Protein 3X0T (pdb70)

Nearest PDB structures (foldseek):
  3x0t-assembly2_B  TM=9.473E-01  e=1.954E-20  Vibrio parahaemolyticus M0605
  7fcn-assembly4_D  TM=9.292E-01  e=8.897E-08  Photorhabdus akhurstii
  6i56-assembly1_A  TM=6.271E-01  e=1.965E-02  Bacillus subtilis subsp. subtilis str. 168
  3j31-assembly1_P  TM=5.491E-01  e=2.957E-01  Sulfolobus turreted icosahedral virus 1
  4ind-assembly1_A  TM=4.680E-01  e=1.425E-01  Sulfolobus turreted icosahedral virus 1

Sequence (220 aa):
NIKHETDYSHDWTVEEPNGGVTEEVDSKHTPIIPEVVGRSVDIENTGRGELTIQYQWGAPFMAGGWKVAKSHVVQRDETYHLQRRPDDNNAFYHQRIVVINNGASRGFCTIYYHLEHHNIKHETDYSHDWTTVEEPNGGVTEEVDSKHTPIIPEEVVGRSVDIENTGRGELTIQYQWGAPFMAGGWKVAKKSHVVQRDETYHLQRPDDNNAFYHQRIVVINNGASRGFCTIYYH

Foldseek 3Di:
DDDDDDWDKDKDKAAAQKGKAWDWKDAAQPDWAFDWKKKKFWAWQAKKKKFKWAAARVSVPHIDTPDIDIGGHRDMGIGDTDPDTGRIITMMIIHNHDTITMIMMIIDDDDD/DPPDDDDQKDKDKAAEQKGKDWDWKDAAQPDWAFDWKKKKFWAWQAKKKKFKWAAAHVSVVHIDTPDMDIDGHRDMDIGDTDPDTGRIITMMIIHNHDTITMMMMGTD

Structure (mmCIF, N/CA/C/O backbone):
data_3X0T
#
_entry.id   3X0T
#
_cell.length_a   78.397
_cell.length_b   67.338
_cell.length_c   53.669
_cell.angle_alpha   90.00
_cell.angle_beta   122.80
_cell.angle_gamma   90.00
#
_symmetry.space_group_name_H-M   'C 1 2 1'
#
loop_
_entity.id
_entity.type
_entity.pdbx_description
1 polymer 'Uncharacterized protein'
2 non-polymer 'NITRATE ION'
3 water water
#
loop_
_atom_site.group_PDB
_atom_site.id
_atom_site.type_symbol
_atom_site.label_atom_id
_atom_site.label_alt_id
_atom_site.label_comp_id
_atom_site.label_asym_id
_atom_site.label_entity_id
_atom_site.label_seq_id
_atom_site.pdbx_PDB_ins_code
_atom_site.Cartn_x
_atom_site.Cartn_y
_atom_site.Cartn_z
_atom_site.occupancy
_atom_site.B_iso_or_equiv
_atom_site.auth_seq_id
_atom_site.auth_comp_id
_atom_site.auth_asym_id
_atom_site.auth_atom_id
_atom_site.pdbx_PDB_model_num
ATOM 1 N N . ASN A 1 4 ? 48.280 67.977 -13.876 1.00 37.11 4 ASN A N 1
ATOM 2 C CA . ASN A 1 4 ? 46.931 68.578 -13.766 1.00 29.69 4 ASN A CA 1
ATOM 3 C C . ASN A 1 4 ? 46.307 67.940 -12.544 1.00 24.54 4 ASN A C 1
ATOM 4 O O . ASN A 1 4 ? 45.222 67.372 -12.690 1.00 24.22 4 ASN A O 1
ATOM 9 N N . ILE A 1 5 ? 46.932 67.991 -11.368 1.00 22.16 5 ILE A N 1
ATOM 10 C CA . ILE A 1 5 ? 46.331 67.396 -10.188 1.00 21.83 5 ILE A CA 1
ATOM 11 C C . ILE A 1 5 ? 45.210 68.385 -9.738 1.00 22.54 5 ILE A C 1
ATOM 12 O O . ILE A 1 5 ? 45.403 69.614 -9.720 1.00 27.18 5 ILE A O 1
ATOM 17 N N . LYS A 1 6 ? 44.047 67.812 -9.434 1.00 21.10 6 LYS A N 1
ATOM 18 C CA . LYS A 1 6 ? 42.859 68.494 -8.894 1.00 22.09 6 LYS A CA 1
ATOM 19 C C . LYS A 1 6 ? 42.654 68.239 -7.390 1.00 20.99 6 LYS A C 1
ATOM 20 O O . LYS A 1 6 ? 42.922 67.136 -6.911 1.00 21.29 6 LYS A O 1
ATOM 26 N N . HIS A 1 7 ? 42.190 69.222 -6.635 1.00 23.62 7 HIS A N 1
ATOM 27 C CA . HIS A 1 7 ? 41.880 68.916 -5.239 1.00 25.76 7 HIS A CA 1
ATOM 28 C C . HIS A 1 7 ? 40.419 68.487 -5.192 1.00 24.52 7 HIS A C 1
ATOM 29 O O . HIS A 1 7 ? 39.596 69.065 -5.905 1.00 27.13 7 HIS A O 1
ATOM 36 N N . GLU A 1 8 ? 40.146 67.479 -4.364 1.00 22.73 8 GLU A N 1
ATOM 37 C CA . GLU A 1 8 ? 38.809 66.981 -4.107 1.00 22.39 8 GLU A CA 1
ATOM 38 C C . GLU A 1 8 ? 38.539 67.102 -2.625 1.00 25.14 8 GLU A C 1
ATOM 39 O O . GLU A 1 8 ? 39.497 67.088 -1.835 1.00 25.82 8 GLU A O 1
ATOM 45 N N . THR A 1 9 ? 37.266 67.264 -2.279 1.00 23.94 9 THR A N 1
ATOM 46 C CA . THR A 1 9 ? 36.920 67.345 -0.849 1.00 24.44 9 THR A CA 1
ATOM 47 C C . THR A 1 9 ? 36.179 66.091 -0.383 1.00 23.84 9 THR A C 1
ATOM 48 O O . THR A 1 9 ? 35.173 65.658 -1.008 1.00 27.35 9 THR A O 1
ATOM 52 N N . ASP A 1 10 ? 36.648 65.527 0.742 1.00 20.98 10 ASP A N 1
ATOM 53 C CA . ASP A 1 10 ? 35.962 64.443 1.465 1.00 17.46 10 ASP A CA 1
ATOM 54 C C . ASP A 1 10 ? 35.670 65.014 2.851 1.00 18.39 10 ASP A C 1
ATOM 55 O O . ASP A 1 10 ? 35.899 66.206 3.145 1.00 20.88 10 ASP A O 1
ATOM 60 N N . TYR A 1 11 ? 35.000 64.213 3.683 1.00 14.89 11 TYR A N 1
ATOM 61 C CA . TYR A 1 11 ? 34.683 64.615 5.044 1.00 14.54 11 TYR A CA 1
ATOM 62 C C . TYR A 1 11 ? 35.411 63.741 6.063 1.00 12.53 11 TYR A C 1
ATOM 63 O O . TYR A 1 11 ? 35.742 62.596 5.801 1.00 14.16 11 TYR A O 1
ATOM 72 N N . SER A 1 12 ? 35.578 64.303 7.231 1.00 13.85 12 SER A N 1
ATOM 73 C CA . SER A 1 12 ? 35.935 63.524 8.401 1.00 12.57 12 SER A CA 1
ATOM 74 C C . SER A 1 12 ? 35.156 63.959 9.597 1.00 12.06 12 SER A C 1
ATOM 75 O O . SER A 1 12 ? 34.550 65.013 9.649 1.00 14.49 12 SER A O 1
ATOM 78 N N . HIS A 1 13 ? 35.195 63.080 10.651 1.00 11.76 13 HIS A N 1
ATOM 79 C CA . HIS A 1 13 ? 34.513 63.418 11.915 1.00 11.41 13 HIS A CA 1
ATOM 80 C C . HIS A 1 13 ? 35.180 62.608 13.019 1.00 12.65 13 HIS A C 1
ATOM 81 O O . HIS A 1 13 ? 35.523 61.447 12.864 1.00 11.23 13 HIS A O 1
ATOM 88 N N . ASP A 1 14 ? 35.375 63.268 14.166 1.00 11.49 14 ASP A N 1
ATOM 89 C CA . ASP A 1 14 ? 35.942 62.588 15.364 1.00 12.00 14 ASP A CA 1
ATOM 90 C C . ASP A 1 14 ? 34.818 62.014 16.201 1.00 11.27 14 ASP A C 1
ATOM 91 O O . ASP A 1 14 ? 33.705 62.579 16.224 1.00 13.96 14 ASP A O 1
ATOM 96 N N . TRP A 1 15 ? 35.047 60.904 16.859 1.00 10.12 15 TRP A N 1
ATOM 97 C CA . TRP A 1 15 ? 34.039 60.189 17.650 1.00 9.35 15 TRP A CA 1
ATOM 98 C C . TRP A 1 15 ? 34.643 59.630 18.903 1.00 11.03 15 TRP A C 1
ATOM 99 O O . TRP A 1 15 ? 35.851 59.327 18.990 1.00 10.74 15 TRP A O 1
ATOM 110 N N . THR A 1 16 ? 33.777 59.481 19.896 1.00 9.95 16 THR A N 1
ATOM 111 C CA . THR A 1 16 ? 34.115 58.766 21.142 1.00 10.49 16 THR A CA 1
ATOM 112 C C . THR A 1 16 ? 33.267 57.527 21.209 1.00 9.86 16 THR A C 1
ATOM 113 O O . THR A 1 16 ? 32.152 57.466 20.664 1.00 10.71 16 THR A O 1
ATOM 117 N N . VAL A 1 17 ? 33.832 56.502 21.861 1.00 9.79 17 VAL A N 1
ATOM 118 C CA . VAL A 1 17 ? 33.122 55.196 21.983 1.00 10.43 17 VAL A CA 1
ATOM 119 C C . VAL A 1 17 ? 33.256 54.719 23.416 1.00 10.10 17 VAL A C 1
ATOM 120 O O . VAL A 1 17 ? 34.370 54.465 23.889 1.00 10.76 17 VAL A O 1
ATOM 124 N N . GLU A 1 18 ? 32.128 54.602 24.120 1.00 11.31 18 GLU A N 1
ATOM 125 C CA A GLU A 1 18 ? 32.235 54.262 25.548 0.50 12.83 18 GLU A CA 1
ATOM 126 C CA B GLU A 1 18 ? 32.122 54.189 25.541 0.50 12.68 18 GLU A CA 1
ATOM 127 C C . GLU A 1 18 ? 32.766 52.842 25.749 1.00 12.29 18 GLU A C 1
ATOM 128 O O . GLU A 1 18 ? 32.554 51.900 24.957 1.00 12.60 18 GLU A O 1
ATOM 139 N N . PRO A 1 19 ? 33.524 52.640 26.851 1.00 13.98 19 PRO A N 1
ATOM 140 C CA . PRO A 1 19 ? 34.160 51.346 27.090 1.00 14.16 19 PRO A CA 1
ATOM 141 C C . PRO A 1 19 ? 33.101 50.305 27.541 1.00 14.56 19 PRO A C 1
ATOM 142 O O . PRO A 1 19 ? 31.928 50.636 27.788 1.00 15.08 19 PRO A O 1
ATOM 146 N N . ASN A 1 20 ? 33.544 49.040 27.575 1.00 13.72 20 ASN A N 1
ATOM 147 C CA . ASN A 1 20 ? 32.690 47.940 28.129 1.00 14.78 20 ASN A CA 1
ATOM 148 C C . ASN A 1 20 ? 31.419 47.794 27.334 1.00 14.96 20 ASN A C 1
ATOM 149 O O . ASN A 1 20 ? 30.357 47.495 27.883 1.00 16.45 20 ASN A O 1
ATOM 154 N N . GLY A 1 21 ? 31.505 47.942 26.004 1.00 12.53 21 GLY A N 1
ATOM 155 C CA . GLY A 1 21 ? 30.440 47.572 25.079 1.00 13.76 21 GLY A CA 1
ATOM 156 C C . GLY A 1 21 ? 29.804 48.775 24.456 1.00 12.60 21 GLY A C 1
ATOM 157 O O . GLY A 1 21 ? 28.729 48.582 23.840 1.00 13.47 21 GLY A O 1
ATOM 158 N N . GLY A 1 22 ? 30.385 49.986 24.508 1.00 12.20 22 GLY A N 1
ATOM 159 C CA . GLY A 1 22 ? 29.747 51.092 23.814 1.00 11.97 22 GLY A CA 1
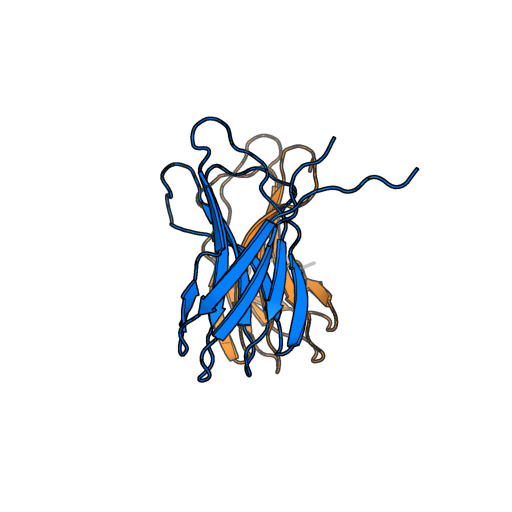ATOM 160 C C . GLY A 1 22 ? 29.704 50.874 22.303 1.00 10.15 22 GLY A C 1
ATOM 161 O O . GLY A 1 22 ? 30.595 50.236 21.713 1.00 11.07 22 GLY A O 1
ATOM 162 N N . VAL A 1 23 ? 28.654 51.453 21.721 1.00 10.83 23 VAL A N 1
ATOM 163 C CA . VAL A 1 23 ? 28.464 51.403 20.269 1.00 10.81 23 VAL A CA 1
ATOM 164 C C . VAL A 1 23 ? 28.239 52.812 19.801 1.00 10.69 23 VAL A C 1
ATOM 165 O O . VAL A 1 23 ? 27.347 53.495 20.333 1.00 13.85 23 VAL A O 1
ATOM 169 N N . THR A 1 24 ? 28.986 53.305 18.859 1.00 8.64 24 THR A N 1
ATOM 170 C CA . THR A 1 24 ? 28.796 54.630 18.314 1.00 9.01 24 THR A CA 1
ATOM 171 C C . THR A 1 24 ? 28.512 54.487 16.819 1.00 8.07 24 THR A C 1
ATOM 172 O O . THR A 1 24 ? 29.275 53.884 16.089 1.00 8.24 24 THR A O 1
ATOM 176 N N . GLU A 1 25 ? 27.385 55.071 16.376 1.00 8.38 25 GLU A N 1
ATOM 177 C CA A GLU A 1 25 ? 27.033 55.121 14.937 0.70 7.92 25 GLU A CA 1
ATOM 178 C CA B GLU A 1 25 ? 27.069 55.038 14.968 0.30 7.85 25 GLU A CA 1
ATOM 179 C C . GLU A 1 25 ? 27.806 56.205 14.266 1.00 7.63 25 GLU A C 1
ATOM 180 O O . GLU A 1 25 ? 27.709 57.373 14.655 1.00 10.56 25 GLU A O 1
ATOM 191 N N . VAL A 1 26 ? 28.594 55.879 13.245 1.00 7.61 26 VAL A N 1
ATOM 192 C CA . VAL A 1 26 ? 29.425 56.880 12.568 1.00 8.77 26 VAL A CA 1
ATOM 193 C C . VAL A 1 26 ? 28.970 57.187 11.150 1.00 8.00 26 VAL A C 1
ATOM 194 O O . VAL A 1 26 ? 29.400 58.154 10.563 1.00 8.79 26 VAL A O 1
ATOM 198 N N . ASP A 1 27 ? 28.052 56.357 10.586 1.00 7.61 27 ASP A N 1
ATOM 199 C CA . ASP A 1 27 ? 27.430 56.676 9.332 1.00 8.09 27 ASP A CA 1
ATOM 200 C 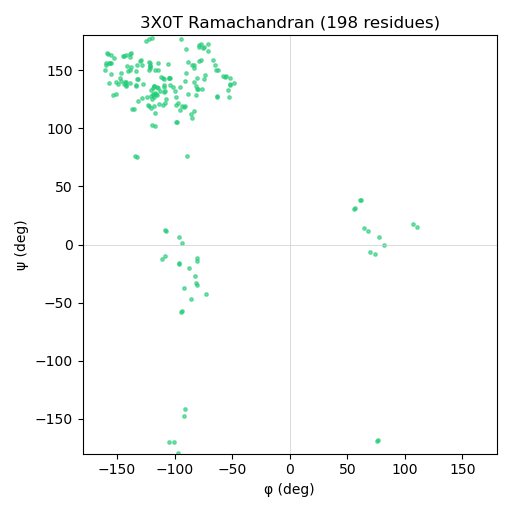C . ASP A 1 27 ? 26.117 55.919 9.299 1.00 7.12 27 ASP A C 1
ATOM 201 O O . ASP A 1 27 ? 26.012 54.868 9.961 1.00 7.77 27 ASP A O 1
ATOM 206 N N . SER A 1 28 ? 25.150 56.387 8.515 1.00 8.02 28 SER A N 1
ATOM 207 C CA . SER A 1 28 ? 23.891 55.713 8.366 1.00 9.30 28 SER A CA 1
ATOM 208 C C . SER A 1 28 ? 23.181 56.150 7.131 1.00 8.47 28 SER A C 1
ATOM 209 O O . SER A 1 28 ? 23.326 57.316 6.711 1.00 9.93 28 SER A O 1
ATOM 212 N N . LYS A 1 29 ? 22.396 55.278 6.561 1.00 7.76 29 LYS A N 1
ATOM 213 C CA . LYS A 1 29 ? 21.655 55.586 5.374 1.00 7.53 29 LYS A CA 1
ATOM 214 C C . LYS A 1 29 ? 20.390 54.791 5.318 1.00 7.27 29 LYS A C 1
ATOM 215 O O . LYS A 1 29 ? 20.445 53.512 5.410 1.00 8.10 29 LYS A O 1
ATOM 221 N N . HIS A 1 30 ? 19.259 55.457 5.093 1.00 7.49 30 HIS A N 1
ATOM 222 C CA . HIS A 1 30 ? 17.974 54.798 4.989 1.00 7.86 30 HIS A CA 1
ATOM 223 C C . HIS A 1 30 ? 17.382 55.159 3.665 1.00 6.83 30 HIS A C 1
ATOM 224 O O . HIS A 1 30 ? 17.187 56.352 3.367 1.00 7.92 30 HIS A O 1
ATOM 231 N N . THR A 1 31 ? 17.137 54.149 2.854 1.00 7.24 31 THR A N 1
ATOM 232 C CA . THR A 1 31 ? 16.613 54.296 1.477 1.00 7.58 31 THR A CA 1
ATOM 233 C C . THR A 1 31 ? 15.499 53.252 1.350 1.00 7.95 31 THR A C 1
ATOM 234 O O . THR A 1 31 ? 15.697 52.178 0.764 1.00 7.94 31 THR A O 1
ATOM 238 N N . PRO A 1 32 ? 14.325 53.531 1.940 1.00 7.92 32 PRO A N 1
ATOM 239 C CA . PRO A 1 32 ? 13.336 52.481 2.138 1.00 10.11 32 PRO A CA 1
ATOM 240 C C . PRO A 1 32 ? 12.516 52.177 0.882 1.00 8.87 32 PRO A C 1
ATOM 241 O O . PRO A 1 32 ? 11.824 51.158 0.850 1.00 10.68 32 PRO A O 1
ATOM 245 N N . ILE A 1 33 ? 12.614 53.022 -0.155 1.00 8.88 33 ILE A N 1
ATOM 246 C CA . ILE A 1 33 ? 11.821 52.789 -1.382 1.00 9.84 33 ILE A CA 1
ATOM 247 C C . ILE A 1 33 ? 12.651 52.034 -2.352 1.00 9.90 33 ILE A C 1
ATOM 248 O O . ILE A 1 33 ? 12.270 50.923 -2.755 1.00 11.70 33 ILE A O 1
ATOM 253 N N . ILE A 1 34 ? 13.793 52.561 -2.737 1.00 10.15 34 ILE A N 1
ATOM 254 C CA . ILE A 1 34 ? 14.709 51.958 -3.664 1.00 11.11 34 ILE A CA 1
ATOM 255 C C . ILE A 1 34 ? 16.035 51.810 -2.959 1.00 9.98 34 ILE A C 1
ATOM 256 O O . ILE A 1 34 ? 16.644 52.787 -2.517 1.00 11.41 34 ILE A O 1
ATOM 261 N N . PRO A 1 35 ? 16.554 50.576 -2.805 1.00 9.52 35 PRO A N 1
ATOM 262 C CA . PRO A 1 35 ? 17.808 50.379 -2.074 1.00 10.55 35 PRO A CA 1
ATOM 263 C C . PRO A 1 35 ? 18.983 50.963 -2.762 1.00 9.07 35 PRO A C 1
ATOM 264 O O . PRO A 1 35 ? 19.000 51.097 -4.006 1.00 12.01 35 PRO A O 1
ATOM 268 N N . GLU A 1 36 ? 20.059 51.233 -2.035 1.00 8.88 36 GLU A N 1
ATOM 269 C CA . GLU A 1 36 ? 21.267 51.852 -2.590 1.00 8.65 36 GLU A CA 1
ATOM 270 C C . GLU A 1 36 ? 22.503 51.216 -1.995 1.00 7.98 36 GLU A C 1
ATOM 271 O O . GLU A 1 36 ? 22.509 50.776 -0.828 1.00 8.02 36 GLU A O 1
ATOM 277 N N . VAL A 1 37 ? 23.573 51.179 -2.762 1.00 8.61 37 VAL A N 1
ATOM 278 C CA A VAL A 1 37 ? 24.922 50.897 -2.258 0.70 9.73 37 VAL A CA 1
ATOM 279 C CA B VAL A 1 37 ? 24.872 50.852 -2.150 0.30 8.03 37 VAL A CA 1
ATOM 280 C C . VAL A 1 37 ? 25.317 52.001 -1.270 1.00 8.28 37 VAL A C 1
ATOM 281 O O . VAL A 1 37 ? 24.878 53.126 -1.440 1.00 9.77 37 VAL A O 1
ATOM 288 N N . GLY A 1 38 ? 26.134 51.688 -0.297 1.00 8.35 38 GLY A N 1
ATOM 289 C CA . GLY A 1 38 ? 26.545 52.600 0.736 1.00 8.61 38 GLY A CA 1
ATOM 290 C C . GLY A 1 38 ? 27.792 53.403 0.482 1.00 9.24 38 GLY A C 1
ATOM 291 O O . GLY A 1 38 ? 28.046 53.825 -0.644 1.00 11.98 38 GLY A O 1
ATOM 292 N N . ARG A 1 39 ? 28.578 53.582 1.507 1.00 8.96 39 ARG A N 1
ATOM 293 C CA . ARG A 1 39 ? 29.746 54.488 1.484 1.00 9.96 39 ARG A CA 1
ATOM 294 C C . ARG A 1 39 ? 30.846 53.836 2.278 1.00 8.89 39 ARG A C 1
ATOM 295 O O . ARG A 1 39 ? 30.628 53.355 3.368 1.00 9.33 39 ARG A O 1
ATOM 303 N N . SER A 1 40 ? 32.051 53.911 1.735 1.00 10.22 40 SER A N 1
ATOM 304 C CA . SER A 1 40 ? 33.245 53.365 2.424 1.00 10.55 40 SER A CA 1
ATOM 305 C C . SER A 1 40 ? 33.845 54.426 3.321 1.00 10.51 40 SER A C 1
ATOM 306 O O . SER A 1 40 ? 33.707 55.627 3.057 1.00 11.68 40 SER A O 1
ATOM 309 N N . VAL A 1 41 ? 34.603 53.985 4.343 1.00 10.41 41 VAL A N 1
ATOM 310 C CA . VAL A 1 41 ? 35.249 54.947 5.253 1.00 10.80 41 VAL A CA 1
ATOM 311 C C . VAL A 1 41 ? 36.602 54.344 5.628 1.00 9.90 41 VAL A C 1
ATOM 312 O O . VAL A 1 41 ? 36.846 53.168 5.481 1.00 12.71 41 VAL A O 1
ATOM 316 N N . ASP A 1 42 ? 37.458 55.248 6.133 1.00 11.23 42 ASP A N 1
ATOM 317 C CA . ASP A 1 42 ? 38.616 54.777 6.875 1.00 11.41 42 ASP A CA 1
ATOM 318 C C . ASP A 1 42 ? 38.437 55.169 8.331 1.00 10.47 42 ASP A C 1
ATOM 319 O O . ASP A 1 42 ? 37.883 56.210 8.655 1.00 11.32 42 ASP A O 1
ATOM 324 N N . ILE A 1 43 ? 38.892 54.311 9.233 1.00 10.05 43 ILE A N 1
ATOM 325 C CA . ILE A 1 43 ? 38.876 54.619 10.654 1.00 10.24 43 ILE A CA 1
ATOM 326 C C . ILE A 1 43 ? 40.345 54.709 11.171 1.00 11.57 43 ILE A C 1
ATOM 327 O O . ILE A 1 43 ? 41.126 53.780 10.935 1.00 12.30 43 ILE A O 1
ATOM 332 N N . GLU A 1 44 ? 40.643 55.826 11.867 1.00 11.13 44 GLU A N 1
ATOM 333 C CA . GLU A 1 44 ? 41.917 55.954 12.585 1.00 11.71 44 GLU A CA 1
ATOM 334 C C . GLU A 1 44 ? 41.561 55.857 14.075 1.00 10.15 44 GLU A C 1
ATOM 335 O O . GLU A 1 44 ? 40.808 56.637 14.610 1.00 11.16 44 GLU A O 1
ATOM 341 N N . ASN A 1 45 ? 42.188 54.863 14.719 1.00 11.08 45 ASN A N 1
ATOM 342 C CA . ASN A 1 45 ? 41.990 54.693 16.149 1.00 10.57 45 ASN A CA 1
ATOM 343 C C . ASN A 1 45 ? 42.952 55.584 16.920 1.00 10.52 45 ASN A C 1
ATOM 344 O O . ASN A 1 45 ? 44.175 55.377 16.791 1.00 12.69 45 ASN A O 1
ATOM 349 N N . THR A 1 46 ? 42.441 56.599 17.621 1.00 10.61 46 THR A N 1
ATOM 350 C CA . THR A 1 46 ? 43.282 57.609 18.279 1.00 11.32 46 THR A CA 1
ATOM 351 C C . THR A 1 46 ? 43.258 57.414 19.819 1.00 10.24 46 THR A C 1
ATOM 352 O O . THR A 1 46 ? 43.733 58.299 20.552 1.00 12.53 46 THR A O 1
ATOM 356 N N . GLY A 1 47 ? 42.736 56.293 20.256 1.00 10.61 47 GLY A N 1
ATOM 357 C CA . GLY A 1 47 ? 42.699 55.967 21.703 1.00 10.76 47 GLY A CA 1
ATOM 358 C C . GLY A 1 47 ? 43.747 54.925 22.019 1.00 11.07 47 GLY A C 1
ATOM 359 O O . GLY A 1 47 ? 44.682 54.686 21.261 1.00 13.81 47 GLY A O 1
ATOM 360 N N . ARG A 1 48 ? 43.660 54.402 23.231 1.00 10.93 48 ARG A N 1
ATOM 361 C CA . ARG A 1 48 ? 44.733 53.513 23.764 1.00 11.28 48 ARG A CA 1
ATOM 362 C C . ARG A 1 48 ? 44.423 52.047 23.573 1.00 11.32 48 ARG A C 1
ATOM 363 O O . ARG A 1 48 ? 45.346 51.247 23.696 1.00 14.58 48 ARG A O 1
ATOM 371 N N . GLY A 1 49 ? 43.187 51.678 23.277 1.00 11.64 49 GLY A N 1
ATOM 372 C CA . GLY A 1 49 ? 42.821 50.283 23.142 1.00 12.28 49 GLY A CA 1
ATOM 373 C C . GLY A 1 49 ? 42.180 50.032 21.790 1.00 11.43 49 GLY A C 1
ATOM 374 O O . GLY A 1 49 ? 41.893 50.931 21.029 1.00 11.79 49 GLY A O 1
ATOM 375 N N . GLU A 1 50 ? 41.903 48.761 21.548 1.00 10.95 50 GLU A N 1
ATOM 376 C CA . GLU A 1 50 ? 41.365 48.360 20.217 1.00 10.93 50 GLU A CA 1
ATOM 377 C C . GLU A 1 50 ? 39.861 48.715 20.096 1.00 9.87 50 GLU A C 1
ATOM 378 O O . GLU A 1 50 ? 39.124 48.797 21.091 1.00 10.38 50 GLU A O 1
ATOM 384 N N . LEU A 1 51 ? 39.388 48.810 18.871 1.00 10.55 51 LEU A N 1
ATOM 385 C CA . LEU A 1 51 ? 37.980 49.053 18.518 1.00 9.11 51 LEU A CA 1
ATOM 386 C C . LEU A 1 51 ? 37.590 48.067 17.433 1.00 10.04 51 LEU A C 1
ATOM 387 O O . LEU A 1 51 ? 38.394 47.750 16.554 1.00 12.55 51 LEU A O 1
ATOM 392 N N . THR A 1 52 ? 36.298 47.686 17.427 1.00 9.36 52 THR A N 1
ATOM 393 C CA . THR A 1 52 ? 35.752 46.971 16.256 1.00 10.12 52 THR A CA 1
ATOM 394 C C . THR A 1 52 ? 34.936 47.931 15.377 1.00 9.43 52 THR A C 1
ATOM 395 O O . THR A 1 52 ? 34.171 48.721 15.933 1.00 10.50 52 THR A O 1
ATOM 399 N N . ILE A 1 53 ? 35.117 47.887 14.071 1.00 8.47 53 ILE A N 1
ATOM 400 C CA . ILE A 1 53 ? 34.239 48.602 13.167 1.00 8.44 53 ILE A CA 1
ATOM 401 C C . ILE A 1 53 ? 33.394 47.592 12.424 1.00 8.07 53 ILE A C 1
ATOM 402 O O . ILE A 1 53 ? 33.906 46.538 11.980 1.00 9.18 53 ILE A O 1
ATOM 407 N N . GLN A 1 54 ? 32.110 47.887 12.285 1.00 7.62 54 GLN A N 1
ATOM 408 C CA . GLN A 1 54 ? 31.216 46.979 11.537 1.00 7.99 54 GLN A CA 1
ATOM 409 C C . GLN A 1 54 ? 30.380 47.740 10.528 1.00 6.99 54 GLN A C 1
ATOM 410 O O . GLN A 1 54 ? 29.914 48.862 10.781 1.00 7.85 54 GLN A O 1
ATOM 416 N N . TYR A 1 55 ? 30.177 47.105 9.385 1.00 7.05 55 TYR A N 1
ATOM 417 C CA . TYR A 1 55 ? 29.213 47.544 8.375 1.00 7.01 55 TYR A CA 1
ATOM 418 C C . TYR A 1 55 ? 27.965 46.695 8.574 1.00 6.35 55 TYR A C 1
ATOM 419 O O . TYR A 1 55 ? 28.066 45.488 8.481 1.00 7.58 55 TYR A O 1
ATOM 428 N N . GLN A 1 56 ? 26.831 47.339 8.860 1.00 6.86 56 GLN A N 1
ATOM 429 C CA . GLN A 1 56 ? 25.596 46.625 9.174 1.00 6.86 56 GLN A CA 1
ATOM 430 C C . GLN A 1 56 ? 24.490 47.004 8.208 1.00 6.24 56 GLN A C 1
ATOM 431 O O . GLN A 1 56 ? 24.548 48.096 7.601 1.00 6.69 56 GLN A O 1
ATOM 437 N N . TRP A 1 57 ? 23.499 46.121 8.057 1.00 6.72 57 TRP A N 1
ATOM 438 C CA . TRP A 1 57 ? 22.391 46.364 7.154 1.00 6.32 57 TRP A CA 1
ATOM 439 C C . TRP A 1 57 ? 21.099 45.930 7.785 1.00 6.44 57 TRP A C 1
ATOM 440 O O . TRP A 1 57 ? 21.088 45.109 8.714 1.00 7.28 57 TRP A O 1
ATOM 451 N N . GLY A 1 58 ? 19.994 46.438 7.247 1.00 6.83 58 GLY A N 1
ATOM 452 C CA . GLY A 1 58 ? 18.662 46.041 7.728 1.00 7.89 58 GLY A CA 1
ATOM 453 C C . GLY A 1 58 ? 17.730 45.861 6.527 1.00 8.08 58 GLY A C 1
ATOM 454 O O . GLY A 1 58 ? 17.881 46.517 5.476 1.00 8.35 58 GLY A O 1
ATOM 455 N N . ALA A 1 59 ? 16.784 44.952 6.730 1.00 8.80 59 ALA A N 1
ATOM 456 C CA . ALA A 1 59 ? 15.720 44.660 5.745 1.00 9.73 59 ALA A CA 1
ATOM 457 C C . ALA A 1 59 ? 14.657 45.769 5.799 1.00 9.23 59 ALA A C 1
ATOM 458 O O . ALA A 1 59 ? 14.629 46.605 6.710 1.00 9.60 59 ALA A O 1
ATOM 460 N N . PRO A 1 60 ? 13.697 45.746 4.863 1.00 10.46 60 PRO A N 1
ATOM 461 C CA . PRO A 1 60 ? 12.564 46.664 4.959 1.00 11.77 60 PRO A CA 1
ATOM 462 C C . PRO A 1 60 ? 11.941 46.557 6.322 1.00 11.12 60 PRO A C 1
ATOM 463 O O . PRO A 1 60 ? 11.785 45.442 6.944 1.00 12.53 60 PRO A O 1
ATOM 467 N N . PHE A 1 61 ? 11.589 47.709 6.890 1.00 12.10 61 PHE A N 1
ATOM 468 C CA . PHE A 1 61 ? 10.912 47.808 8.191 1.00 13.52 61 PHE A CA 1
ATOM 469 C C . PHE A 1 61 ? 11.857 47.367 9.312 1.00 11.76 61 PHE A C 1
ATOM 470 O O . PHE A 1 61 ? 11.374 47.198 10.439 1.00 14.40 61 PHE A O 1
ATOM 478 N N . MET A 1 62 ? 13.146 47.203 9.045 1.00 10.96 62 MET A N 1
ATOM 479 C CA . MET A 1 62 ? 14.079 46.716 10.064 1.00 10.68 62 MET A CA 1
ATOM 480 C C . MET A 1 62 ? 13.631 45.363 10.655 1.00 11.60 62 MET A C 1
ATOM 481 O O . MET A 1 62 ? 13.983 45.040 11.780 1.00 12.26 62 MET A O 1
ATOM 486 N N . ALA A 1 63 ? 12.950 44.569 9.851 1.00 12.65 63 ALA A N 1
ATOM 487 C CA . ALA A 1 63 ? 12.491 43.259 10.401 1.00 14.67 63 ALA A CA 1
ATOM 488 C C . ALA A 1 63 ? 13.691 42.414 10.758 1.00 14.50 63 ALA A C 1
ATOM 489 O O . ALA A 1 63 ? 14.599 42.249 9.957 1.00 16.35 63 ALA A O 1
ATOM 491 N N . GLY A 1 64 ? 13.723 41.938 11.991 1.00 15.82 64 GLY A N 1
ATOM 492 C CA . GLY A 1 64 ? 14.835 41.161 12.533 1.00 17.00 64 GLY A CA 1
ATOM 493 C C . GLY A 1 64 ? 16.061 41.944 12.939 1.00 15.07 64 GLY A C 1
ATOM 494 O O . GLY A 1 64 ? 17.032 41.344 13.355 1.00 15.84 64 GLY A O 1
ATOM 495 N N . GLY A 1 65 ? 15.984 43.265 12.898 1.00 13.66 65 GLY A N 1
ATOM 496 C CA . GLY A 1 65 ? 17.042 44.128 13.440 1.00 12.83 65 GLY A CA 1
ATOM 497 C C . GLY A 1 65 ? 18.263 44.186 12.517 1.00 9.55 65 GLY A C 1
ATOM 498 O O . GLY A 1 65 ? 18.218 43.774 11.356 1.00 10.84 65 GLY A O 1
ATOM 499 N N . TRP A 1 66 ? 19.320 44.757 13.043 1.00 8.81 66 TRP A N 1
ATOM 500 C CA . TRP A 1 66 ? 20.552 44.963 12.242 1.00 7.89 66 TRP A CA 1
ATOM 501 C C . TRP A 1 66 ? 21.288 43.632 12.039 1.00 8.08 66 TRP A C 1
ATOM 502 O O . TRP A 1 66 ? 21.319 42.797 12.957 1.00 10.02 66 TRP A O 1
ATOM 513 N N . LYS A 1 67 ? 21.908 43.485 10.882 1.00 7.33 67 LYS A N 1
ATOM 514 C CA . LYS A 1 67 ? 22.738 42.321 10.561 1.00 8.15 67 LYS A CA 1
ATOM 515 C C . LYS A 1 67 ? 24.121 42.782 10.211 1.00 8.04 67 LYS A C 1
ATOM 516 O O . LYS A 1 67 ? 24.297 43.894 9.709 1.00 8.39 67 LYS A O 1
ATOM 522 N N . VAL A 1 68 ? 25.144 41.978 10.472 1.00 7.96 68 VAL A N 1
ATOM 523 C CA . VAL A 1 68 ? 26.504 42.305 10.214 1.00 8.26 68 VAL A CA 1
ATOM 524 C C . VAL A 1 68 ? 26.956 41.825 8.817 1.00 7.82 68 VAL A C 1
ATOM 525 O O . VAL A 1 68 ? 26.913 40.627 8.549 1.00 9.07 68 VAL A O 1
ATOM 529 N N . ALA A 1 69 ? 27.338 42.765 7.963 1.00 8.03 69 ALA A N 1
ATOM 530 C CA . ALA A 1 69 ? 27.921 42.428 6.649 1.00 8.42 69 ALA A CA 1
ATOM 531 C C . ALA A 1 69 ? 29.433 42.350 6.724 1.00 8.02 69 ALA A C 1
ATOM 532 O O . ALA A 1 69 ? 30.014 41.543 5.972 1.00 10.52 69 ALA A O 1
ATOM 534 N N . LYS A 1 70 ? 30.104 43.202 7.501 1.00 8.02 70 LYS A N 1
ATOM 535 C CA . LYS A 1 70 ? 31.570 43.235 7.608 1.00 8.70 70 LYS A CA 1
ATOM 536 C C . LYS A 1 70 ? 31.937 43.618 9.012 1.00 8.13 70 LYS A C 1
ATOM 537 O O . LYS A 1 70 ? 31.225 44.416 9.648 1.00 8.75 70 LYS A O 1
ATOM 543 N N . SER A 1 71 ? 33.059 43.094 9.501 1.00 8.97 71 SER A N 1
ATOM 544 C CA . SER A 1 71 ? 33.554 43.447 10.813 1.00 9.50 71 SER A CA 1
ATOM 545 C C . SER A 1 71 ? 35.079 43.413 10.836 1.00 9.58 71 SER A C 1
ATOM 546 O O . SER A 1 71 ? 35.645 42.513 10.184 1.00 11.63 71 SER A O 1
ATOM 549 N N . HIS A 1 72 ? 35.755 44.288 11.528 1.00 10.01 72 HIS A N 1
ATOM 550 C CA . HIS A 1 72 ? 37.212 44.254 11.590 1.00 11.07 72 HIS A CA 1
ATOM 551 C C . HIS A 1 72 ? 37.654 44.948 12.888 1.00 10.56 72 HIS A C 1
ATOM 552 O O . HIS A 1 72 ? 37.060 45.925 13.320 1.00 11.92 72 HIS A O 1
ATOM 559 N N . VAL A 1 73 ? 38.768 44.455 13.475 1.00 11.59 73 VAL A N 1
ATOM 560 C CA . VAL A 1 73 ? 39.319 45.012 14.714 1.00 12.31 73 VAL A CA 1
ATOM 561 C C . VAL A 1 73 ? 40.461 45.912 14.364 1.00 11.80 73 VAL A C 1
ATOM 562 O O . VAL A 1 73 ? 41.385 45.506 13.608 1.00 14.82 73 VAL A O 1
ATOM 566 N N . VAL A 1 74 ? 40.510 47.116 14.908 1.00 12.90 74 VAL A N 1
ATOM 567 C CA . VAL A 1 74 ? 41.507 48.126 14.662 1.00 11.98 74 VAL A CA 1
ATOM 568 C C . VAL A 1 74 ? 42.265 48.451 15.937 1.00 12.64 74 VAL A C 1
ATOM 569 O O . VAL A 1 74 ? 41.664 48.871 16.910 1.00 11.76 74 VAL A O 1
ATOM 573 N N . GLN A 1 75 ? 43.579 48.235 15.970 1.00 13.65 75 GLN A N 1
ATOM 574 C CA . GLN A 1 75 ? 44.400 48.514 17.178 1.00 14.09 75 GLN A CA 1
ATOM 575 C C . GLN A 1 75 ? 44.712 50.013 17.332 1.00 13.81 75 GLN A C 1
ATOM 576 O O . GLN A 1 75 ? 44.521 50.776 16.394 1.00 13.85 75 GLN A O 1
ATOM 582 N N . ARG A 1 76 ? 45.267 50.383 18.503 1.00 14.03 76 ARG A N 1
ATOM 583 C CA . ARG A 1 76 ? 45.551 51.832 18.737 1.00 15.19 76 ARG A CA 1
ATOM 584 C C . ARG A 1 76 ? 46.465 52.312 17.644 1.00 15.74 76 ARG A C 1
ATOM 585 O O . ARG A 1 76 ? 47.351 51.536 17.245 1.00 17.47 76 ARG A O 1
ATOM 593 N N . ASP A 1 77 ? 46.261 53.563 17.258 1.00 16.09 77 ASP A N 1
ATOM 594 C CA . ASP A 1 77 ? 47.092 54.269 16.293 1.00 18.51 77 ASP A CA 1
ATOM 595 C C . ASP A 1 77 ? 46.930 53.720 14.848 1.00 19.64 77 ASP A C 1
ATOM 596 O O . ASP A 1 77 ? 47.575 54.296 13.947 1.00 26.15 77 ASP A O 1
ATOM 601 N N . GLU A 1 78 ? 46.207 52.641 14.604 1.00 16.16 78 GLU A N 1
ATOM 602 C CA . GLU A 1 78 ? 46.099 52.126 13.242 1.00 16.75 78 GLU A CA 1
ATOM 603 C C . GLU A 1 78 ? 44.991 52.842 12.494 1.00 15.07 78 GLU A C 1
ATOM 604 O O . GLU A 1 78 ? 44.004 53.315 13.094 1.00 14.33 78 GLU A O 1
ATOM 610 N N . THR A 1 79 ? 45.158 52.853 11.171 1.00 14.87 79 THR A N 1
ATOM 611 C CA . THR A 1 79 ? 44.106 53.284 10.280 1.00 13.08 79 THR A CA 1
ATOM 612 C C . THR A 1 79 ? 43.710 52.124 9.396 1.00 12.70 79 THR A C 1
ATOM 613 O O . THR A 1 79 ? 44.555 51.387 8.893 1.00 15.95 79 THR A O 1
ATOM 617 N N . TYR A 1 80 ? 42.416 51.909 9.199 1.00 12.05 80 TYR A N 1
ATOM 618 C CA . TYR A 1 80 ? 41.896 50.792 8.461 1.00 12.01 80 TYR A CA 1
ATOM 619 C C . TYR A 1 80 ? 40.809 51.195 7.456 1.00 12.31 80 TYR A C 1
ATOM 620 O O . TYR A 1 80 ? 39.989 52.036 7.800 1.00 12.05 80 TYR A O 1
ATOM 629 N N . HIS A 1 81 ? 40.847 50.651 6.238 1.00 13.16 81 HIS A N 1
ATOM 630 C CA . HIS A 1 81 ? 39.822 50.987 5.202 1.00 12.94 81 HIS A CA 1
ATOM 631 C C . HIS A 1 81 ? 38.727 49.976 5.194 1.00 12.14 81 HIS A C 1
ATOM 632 O O . HIS A 1 81 ? 38.935 48.767 5.005 1.00 13.63 81 HIS A O 1
ATOM 639 N N . LEU A 1 82 ? 37.498 50.436 5.535 1.00 11.00 82 LEU A N 1
ATOM 640 C CA . LEU A 1 82 ? 36.308 49.609 5.451 1.00 9.51 82 LEU A CA 1
ATOM 641 C C . LEU A 1 82 ? 35.610 49.920 4.151 1.00 10.00 82 LEU A C 1
ATOM 642 O O . LEU A 1 82 ? 34.977 50.973 3.970 1.00 10.40 82 LEU A O 1
ATOM 647 N N . GLN A 1 83 ? 35.747 48.980 3.203 1.00 11.08 83 GLN A N 1
ATOM 648 C CA . GLN A 1 83 ? 35.079 49.159 1.903 1.00 12.05 83 GLN A CA 1
ATOM 649 C C . GLN A 1 83 ? 33.606 48.731 2.036 1.00 9.63 83 GLN A C 1
ATOM 650 O O . GLN A 1 83 ? 33.319 47.664 2.568 1.00 10.91 83 GLN A O 1
ATOM 656 N N . ARG A 1 84 ? 32.723 49.528 1.461 1.00 10.06 84 ARG A N 1
ATOM 657 C CA A ARG A 1 84 ? 31.320 49.174 1.532 0.60 9.51 84 ARG A CA 1
ATOM 658 C CA B ARG A 1 84 ? 31.315 49.171 1.578 0.40 9.99 84 ARG A CA 1
ATOM 659 C C . ARG A 1 84 ? 31.055 47.858 0.823 1.00 9.95 84 ARG A C 1
ATOM 660 O O . ARG A 1 84 ? 31.740 47.532 -0.150 1.00 11.78 84 ARG A O 1
ATOM 675 N N . PRO A 1 85 ? 30.051 47.060 1.223 1.00 9.56 85 PRO A N 1
ATOM 676 C CA . PRO A 1 85 ? 29.639 45.909 0.406 1.00 10.64 85 PRO A CA 1
ATOM 677 C C . PRO A 1 85 ? 29.278 46.349 -0.990 1.00 10.22 85 PRO A C 1
ATOM 678 O O . PRO A 1 85 ? 28.781 47.445 -1.225 1.00 11.16 85 PRO A O 1
ATOM 682 N N A ASP A 1 86 ? 29.432 45.467 -1.976 0.80 12.07 86 ASP A N 1
ATOM 683 N N B ASP A 1 86 ? 29.475 45.407 -1.899 0.20 10.62 86 ASP A N 1
ATOM 684 C CA A ASP A 1 86 ? 29.047 45.848 -3.346 0.80 13.13 86 ASP A CA 1
ATOM 685 C CA B ASP A 1 86 ? 28.930 45.547 -3.236 0.20 10.89 86 ASP A CA 1
ATOM 686 C C A ASP A 1 86 ? 27.526 45.821 -3.556 0.80 14.63 86 ASP A C 1
ATOM 687 C C B ASP A 1 86 ? 27.500 45.021 -3.182 0.20 9.92 86 ASP A C 1
ATOM 688 O O A ASP A 1 86 ? 27.048 46.461 -4.537 0.80 15.97 86 ASP A O 1
ATOM 689 O O B ASP A 1 86 ? 27.211 43.912 -3.700 0.20 10.12 86 ASP A O 1
ATOM 698 N N A ASN A 1 87 ? 26.733 45.260 -2.662 0.80 11.73 87 ASN A N 1
ATOM 699 N N B ASN A 1 87 ? 26.619 45.805 -2.553 0.20 7.90 87 ASN A N 1
ATOM 700 C CA A ASN A 1 87 ? 25.287 45.128 -2.844 0.80 10.86 87 ASN A CA 1
ATOM 701 C CA B ASN A 1 87 ? 25.322 45.257 -2.153 0.20 7.22 87 ASN A CA 1
ATOM 702 C C A ASN A 1 87 ? 24.572 46.333 -2.136 0.80 9.45 87 ASN A C 1
ATOM 703 C C B ASN A 1 87 ? 24.400 46.393 -1.789 0.20 7.75 87 ASN A C 1
ATOM 704 O O A ASN A 1 87 ? 25.128 47.017 -1.277 0.80 11.09 87 ASN A O 1
ATOM 705 O O B ASN A 1 87 ? 24.710 47.122 -0.857 0.20 8.09 87 ASN A O 1
ATOM 714 N N . ALA A 1 88 ? 23.297 46.526 -2.519 1.00 9.68 88 ALA A N 1
ATOM 715 C CA . ALA A 1 88 ? 22.467 47.655 -2.145 1.00 9.24 88 ALA A CA 1
ATOM 716 C C . ALA A 1 88 ? 21.539 47.267 -0.996 1.00 8.80 88 ALA A C 1
ATOM 717 O O . ALA A 1 88 ? 21.075 46.098 -0.928 1.00 10.36 88 ALA A O 1
ATOM 719 N N . PHE A 1 89 ? 21.230 48.223 -0.117 1.00 7.79 89 PHE A N 1
ATOM 720 C CA . PHE A 1 89 ? 20.438 47.975 1.057 1.00 7.60 89 PHE A CA 1
ATOM 721 C C . PHE A 1 89 ? 19.330 48.953 1.194 1.00 7.66 89 PHE A C 1
ATOM 722 O O . PHE A 1 89 ? 19.410 50.112 0.716 1.00 8.44 89 PHE A O 1
ATOM 730 N N . TYR A 1 90 ? 18.283 48.607 1.943 1.00 7.58 90 TYR A N 1
ATOM 731 C CA . TYR A 1 90 ? 17.240 49.525 2.375 1.00 7.56 90 TYR A CA 1
ATOM 732 C C . TYR A 1 90 ? 17.669 50.337 3.577 1.00 7.28 90 TYR A C 1
ATOM 733 O O . TYR A 1 90 ? 17.278 51.501 3.712 1.00 7.86 90 TYR A O 1
ATOM 742 N N . HIS A 1 91 ? 18.445 49.742 4.468 1.00 6.73 91 HIS A N 1
ATOM 743 C CA . HIS A 1 91 ? 18.989 50.361 5.671 1.00 6.93 91 HIS A CA 1
ATOM 744 C C . HIS A 1 91 ? 20.404 49.916 5.835 1.00 6.21 91 HIS A C 1
ATOM 745 O O . HIS A 1 91 ? 20.680 48.715 5.681 1.00 6.93 91 HIS A O 1
ATOM 752 N N . GLN A 1 92 ? 21.299 50.811 6.224 1.00 6.38 92 GLN A N 1
ATOM 753 C CA . GLN A 1 92 ? 22.688 50.441 6.473 1.00 6.63 92 GLN A CA 1
ATOM 754 C C . GLN A 1 92 ? 23.288 51.442 7.431 1.00 6.06 92 GLN A C 1
ATOM 755 O O . GLN A 1 92 ? 22.851 52.599 7.510 1.00 7.08 92 GLN A O 1
ATOM 761 N N . ARG A 1 93 ? 24.339 50.996 8.127 1.00 6.04 93 ARG A N 1
ATOM 762 C CA . ARG A 1 93 ? 25.046 51.893 9.020 1.00 6.11 93 ARG A CA 1
ATOM 763 C C . ARG A 1 93 ? 26.450 51.361 9.242 1.00 6.15 93 ARG A C 1
ATOM 764 O O . ARG A 1 93 ? 26.712 50.166 8.992 1.00 7.02 93 ARG A O 1
ATOM 772 N N . ILE A 1 94 ? 27.309 52.194 9.754 1.00 6.59 94 ILE A N 1
ATOM 773 C CA . ILE A 1 94 ? 28.623 51.814 10.220 1.00 7.09 94 ILE A CA 1
ATOM 774 C C . ILE A 1 94 ? 28.666 52.136 11.697 1.00 7.03 94 ILE A C 1
ATOM 775 O O . ILE A 1 94 ? 28.347 53.282 12.091 1.00 7.49 94 ILE A O 1
ATOM 780 N N . VAL A 1 95 ? 29.074 51.177 12.506 1.00 6.87 95 VAL A N 1
ATOM 781 C CA . VAL A 1 95 ? 29.227 51.396 13.933 1.00 7.25 95 VAL A CA 1
ATOM 782 C C . VAL A 1 95 ? 30.677 51.098 14.344 1.00 7.00 95 VAL A C 1
ATOM 783 O O . VAL A 1 95 ? 31.343 50.279 13.726 1.00 7.90 95 VAL A O 1
ATOM 787 N N . VAL A 1 96 ? 31.086 51.743 15.408 1.00 7.24 96 VAL A N 1
ATOM 788 C CA . VAL A 1 96 ? 32.334 51.433 16.076 1.00 8.10 96 VAL A CA 1
ATOM 789 C C . VAL A 1 96 ? 31.970 50.947 17.473 1.00 7.87 96 VAL A C 1
ATOM 790 O O . VAL A 1 96 ? 31.142 51.575 18.161 1.00 8.33 96 VAL A O 1
ATOM 794 N N . ILE A 1 97 ? 32.535 49.792 17.847 1.00 8.02 97 ILE A N 1
ATOM 795 C CA . ILE A 1 97 ? 32.187 49.103 19.085 1.00 8.77 97 ILE A CA 1
ATOM 796 C C . ILE A 1 97 ? 33.487 48.995 19.914 1.00 8.35 97 ILE A C 1
ATOM 797 O O . ILE A 1 97 ? 34.550 48.630 19.436 1.00 9.25 97 ILE A O 1
ATOM 802 N N . ASN A 1 98 ? 33.310 49.354 21.196 1.00 9.51 98 ASN A N 1
ATOM 803 C CA . ASN A 1 98 ? 34.445 49.330 22.129 1.00 9.61 98 ASN A CA 1
ATOM 804 C C . ASN A 1 98 ? 34.146 48.313 23.199 1.00 9.47 98 ASN A C 1
ATOM 805 O O . ASN A 1 98 ? 33.345 48.564 24.093 1.00 11.04 98 ASN A O 1
ATOM 810 N N . ASN A 1 99 ? 34.764 47.150 23.080 1.00 11.14 99 ASN A N 1
ATOM 811 C CA . ASN A 1 99 ? 34.562 46.059 24.060 1.00 12.84 99 ASN A CA 1
ATOM 812 C C . ASN A 1 99 ? 35.618 46.099 25.142 1.00 13.96 99 ASN A C 1
ATOM 813 O O . ASN A 1 99 ? 35.607 45.213 26.025 1.00 16.60 99 ASN A O 1
ATOM 818 N N . GLY A 1 100 ? 36.541 47.035 25.139 1.00 13.53 100 GLY A N 1
ATOM 819 C CA . GLY A 1 100 ? 37.596 47.070 26.104 1.00 15.26 100 GLY A CA 1
ATOM 820 C C . GLY A 1 100 ? 37.299 47.990 27.244 1.00 14.51 100 GLY A C 1
ATOM 821 O O . GLY A 1 100 ? 36.301 48.721 27.328 1.00 15.23 100 GLY A O 1
ATOM 822 N N . ALA A 1 101 ? 38.306 48.043 28.153 1.00 17.38 101 ALA A N 1
ATOM 823 C CA . ALA A 1 101 ? 38.111 48.875 29.330 1.00 19.11 101 ALA A CA 1
ATOM 824 C C . ALA A 1 101 ? 38.520 50.336 29.130 1.00 18.81 101 ALA A C 1
ATOM 825 O O . ALA A 1 101 ? 38.113 51.174 29.964 1.00 19.84 101 ALA A O 1
ATOM 827 N N . SER A 1 102 ? 39.362 50.628 28.127 1.00 17.12 102 SER A N 1
ATOM 828 C CA . SER A 1 102 ? 39.792 52.009 27.881 1.00 17.20 102 SER A CA 1
ATOM 829 C C . SER A 1 102 ? 38.719 52.734 27.053 1.00 14.25 102 SER A C 1
ATOM 830 O O . SER A 1 102 ? 38.115 52.162 26.164 1.00 13.21 102 SER A O 1
ATOM 833 N N . ARG A 1 10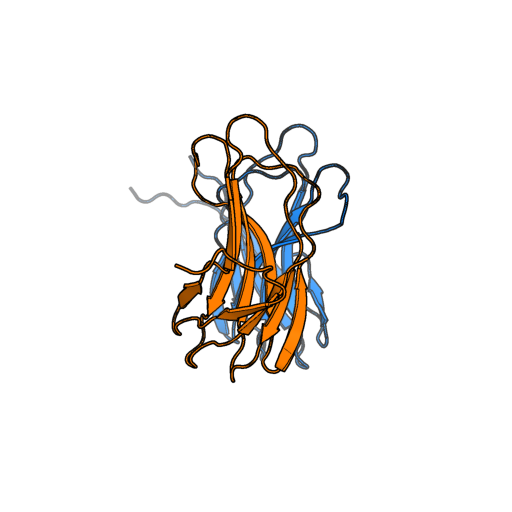3 ? 38.469 53.994 27.400 1.00 15.51 103 ARG A N 1
ATOM 834 C CA . ARG A 1 103 ? 37.630 54.836 26.547 1.00 13.91 103 ARG A CA 1
ATOM 835 C C . ARG A 1 103 ? 38.105 54.840 25.118 1.00 10.83 103 ARG A C 1
ATOM 836 O O . ARG A 1 103 ? 39.282 54.749 24.850 1.00 12.10 103 ARG A O 1
ATOM 844 N N . GLY A 1 104 ? 37.156 54.870 24.176 1.00 10.75 104 GLY A N 1
ATOM 845 C CA . GLY A 1 104 ? 37.503 54.728 22.745 1.00 10.44 104 GLY A CA 1
ATOM 846 C C . GLY A 1 104 ? 37.415 56.090 22.070 1.00 8.54 104 GLY A C 1
ATOM 847 O O . GLY A 1 104 ? 36.556 56.915 22.318 1.00 9.81 104 GLY A O 1
ATOM 848 N N . PHE A 1 105 ? 38.363 56.247 21.140 1.00 9.43 105 PHE A N 1
ATOM 849 C CA . PHE A 1 105 ? 38.394 57.522 20.352 1.00 9.08 105 PHE A CA 1
ATOM 850 C C . PHE A 1 105 ? 38.789 57.134 18.957 1.00 9.86 105 PHE A C 1
ATOM 851 O O . PHE A 1 105 ? 39.712 56.340 18.714 1.00 9.67 105 PHE A O 1
ATOM 859 N N . CYS A 1 106 ? 38.164 57.746 17.945 1.00 9.55 106 CYS A N 1
ATOM 860 C CA . CYS A 1 106 ? 38.584 57.523 16.576 1.00 9.16 106 CYS A CA 1
ATOM 861 C C . CYS A 1 106 ? 38.181 58.733 15.741 1.00 8.40 106 CYS A C 1
ATOM 862 O O . CYS A 1 106 ? 37.367 59.571 16.102 1.00 10.34 106 CYS A O 1
ATOM 865 N N . THR A 1 107 ? 38.840 58.785 14.555 1.00 11.47 107 THR A N 1
ATOM 866 C CA . THR A 1 107 ? 38.413 59.715 13.485 1.00 9.72 107 THR A CA 1
ATOM 867 C C . THR A 1 107 ? 37.998 58.804 12.286 1.00 10.71 107 THR A C 1
ATOM 868 O O . THR A 1 107 ? 38.688 57.842 11.933 1.00 10.46 107 THR A O 1
ATOM 872 N N . ILE A 1 108 ? 36.860 59.187 11.693 1.00 10.22 108 ILE A N 1
ATOM 873 C CA . ILE A 1 108 ? 36.358 58.491 10.510 1.00 10.42 108 ILE A CA 1
ATOM 874 C C . ILE A 1 108 ? 36.559 59.485 9.311 1.00 9.58 108 ILE A C 1
ATOM 875 O O . ILE A 1 108 ? 36.189 60.639 9.429 1.00 11.04 108 ILE A O 1
ATOM 880 N N . TYR A 1 109 ? 37.061 58.909 8.208 1.00 10.84 109 TYR A N 1
ATOM 881 C CA . TYR A 1 109 ? 37.278 59.650 6.953 1.00 11.90 109 TYR A CA 1
ATOM 882 C C . TYR A 1 109 ? 36.276 59.021 5.964 1.00 10.36 109 TYR A C 1
ATOM 883 O O . TYR A 1 109 ? 36.326 57.824 5.695 1.00 11.82 109 TYR A O 1
ATOM 892 N N . TYR A 1 110 ? 35.403 59.864 5.450 1.00 11.52 110 TYR A N 1
ATOM 893 C CA . TYR A 1 110 ? 34.285 59.356 4.627 1.00 11.95 110 TYR A CA 1
ATOM 894 C C . TYR A 1 110 ? 34.664 59.529 3.152 1.00 11.49 110 TYR A C 1
ATOM 895 O O . TYR A 1 110 ? 34.990 60.637 2.693 1.00 15.08 110 TYR A O 1
ATOM 904 N N . HIS A 1 111 ? 34.566 58.412 2.431 1.00 15.00 111 HIS A N 1
ATOM 905 C CA . HIS A 1 111 ? 34.939 58.432 1.001 1.00 16.15 111 HIS A CA 1
ATOM 906 C C . HIS A 1 111 ? 33.784 58.885 0.209 1.00 14.83 111 HIS A C 1
ATOM 907 O O . HIS A 1 111 ? 32.909 58.069 -0.071 1.00 19.45 111 HIS A O 1
ATOM 914 N N . LEU A 1 112 ? 33.822 60.089 -0.346 1.00 14.44 112 LEU A N 1
ATOM 915 C CA . LEU A 1 112 ? 32.617 60.615 -0.996 1.00 16.57 112 LEU A CA 1
ATOM 916 C C . LEU A 1 112 ? 32.646 60.190 -2.442 1.00 15.08 112 LEU A C 1
ATOM 917 O O . LEU A 1 112 ? 33.672 59.817 -3.014 1.00 19.73 112 LEU A O 1
ATOM 922 N N . GLU A 1 113 ? 31.530 60.370 -3.104 1.00 16.00 113 GLU A N 1
ATOM 923 C CA . GLU A 1 113 ? 31.352 60.088 -4.535 1.00 15.83 113 GLU A CA 1
ATOM 924 C C . GLU A 1 113 ? 31.905 61.292 -5.302 1.00 18.26 113 GLU A C 1
ATOM 925 O O . GLU A 1 113 ? 31.542 62.444 -4.946 1.00 22.43 113 GLU A O 1
ATOM 931 N N . HIS A 1 114 ? 32.765 61.070 -6.260 1.00 20.72 114 HIS A N 1
ATOM 932 C CA . HIS A 1 114 ? 33.438 62.059 -7.135 1.00 20.59 114 HIS A CA 1
ATOM 933 C C . HIS A 1 114 ? 33.187 61.602 -8.597 1.00 22.94 114 HIS A C 1
ATOM 934 O O . HIS A 1 114 ? 33.300 60.364 -8.843 1.00 28.37 114 HIS A O 1
ATOM 941 N N . HIS A 1 115 ? 32.877 62.540 -9.499 1.00 27.59 115 HIS A N 1
ATOM 942 C CA . HIS A 1 115 ? 32.858 62.346 -11.008 1.00 29.32 115 HIS A CA 1
ATOM 943 C C . HIS A 1 115 ? 33.438 63.665 -11.441 1.00 33.67 115 HIS A C 1
ATOM 944 O O . HIS A 1 115 ? 32.878 64.629 -10.965 1.00 36.67 115 HIS A O 1
ATOM 951 N N . ASN B 1 4 ? 29.612 2.190 -1.928 1.00 32.03 4 ASN B N 1
ATOM 952 C CA . ASN B 1 4 ? 29.350 3.233 -0.890 1.00 31.91 4 ASN B CA 1
ATOM 953 C C . ASN B 1 4 ? 28.137 2.795 -0.029 1.00 29.01 4 ASN B C 1
ATOM 954 O O . ASN B 1 4 ? 27.193 2.265 -0.621 1.00 26.50 4 ASN B O 1
ATOM 959 N N . ILE B 1 5 ? 28.083 3.013 1.297 1.00 26.40 5 ILE B N 1
ATOM 960 C CA . ILE B 1 5 ? 26.906 2.707 2.145 1.00 23.85 5 ILE B CA 1
ATOM 961 C C . ILE B 1 5 ? 25.954 3.883 1.935 1.00 23.48 5 ILE B C 1
ATOM 962 O O . ILE B 1 5 ? 26.403 5.061 1.943 1.00 26.24 5 ILE B O 1
ATOM 967 N N . LYS B 1 6 ? 24.663 3.585 1.720 1.00 21.63 6 LYS B N 1
ATOM 968 C CA . LYS B 1 6 ? 23.648 4.656 1.536 1.00 21.82 6 LYS B CA 1
ATOM 969 C C . LYS B 1 6 ? 23.778 5.588 2.721 1.00 23.23 6 LYS B C 1
ATOM 970 O O . LYS B 1 6 ? 23.766 5.174 3.893 1.00 27.42 6 LYS B O 1
ATOM 976 N N . HIS B 1 7 ? 23.929 6.865 2.389 1.00 23.70 7 HIS B N 1
ATOM 977 C CA . HIS B 1 7 ? 24.165 7.950 3.349 1.00 28.33 7 HIS B CA 1
ATOM 978 C C . HIS B 1 7 ? 23.071 7.938 4.438 1.00 31.77 7 HIS B C 1
ATOM 979 O O . HIS B 1 7 ? 21.852 7.798 4.122 1.00 30.90 7 HIS B O 1
ATOM 986 N N . GLU B 1 8 ? 23.559 8.038 5.679 1.00 34.20 8 GLU B N 1
ATOM 987 C CA . GLU B 1 8 ? 22.691 8.072 6.873 1.00 37.21 8 GLU B CA 1
ATOM 988 C C . GLU B 1 8 ? 22.675 9.509 7.393 1.00 40.15 8 GLU B C 1
ATOM 989 O O . GLU B 1 8 ? 23.639 10.255 7.123 1.00 41.34 8 GLU B O 1
ATOM 995 N N . THR B 1 9 ? 21.626 9.907 8.124 1.00 41.64 9 THR B N 1
ATOM 996 C CA . THR B 1 9 ? 21.426 11.317 8.541 1.00 42.86 9 THR B CA 1
ATOM 997 C C . THR B 1 9 ? 22.582 12.057 9.263 1.00 41.69 9 THR B C 1
ATOM 998 O O . THR B 1 9 ? 23.190 11.453 10.152 1.00 42.76 9 THR B O 1
ATOM 1002 N N . ASP B 1 10 ? 22.823 13.325 8.876 1.00 40.30 10 ASP B N 1
ATOM 1003 C CA . ASP B 1 10 ? 23.869 14.290 9.294 1.00 36.65 10 ASP B CA 1
ATOM 1004 C C . ASP B 1 10 ? 23.606 15.208 10.485 1.00 35.17 10 ASP B C 1
ATOM 1005 O O . ASP B 1 10 ? 23.378 16.420 10.239 1.00 39.61 10 ASP B O 1
ATOM 1010 N N . TYR B 1 11 ? 23.690 14.692 11.718 1.00 29.33 11 TYR B N 1
ATOM 1011 C CA . TYR B 1 11 ? 23.365 15.570 12.867 1.00 24.28 11 TYR B CA 1
ATOM 1012 C C . TYR B 1 11 ? 24.492 16.558 13.040 1.00 20.43 11 TYR B C 1
ATOM 1013 O O . TYR B 1 11 ? 24.228 17.736 13.243 1.00 20.14 11 TYR B O 1
ATOM 1022 N N . SER B 1 12 ? 25.739 16.128 12.939 1.00 18.62 12 SER B N 1
ATOM 1023 C CA . SER B 1 12 ? 26.874 17.046 13.062 1.00 15.64 12 SER B CA 1
ATOM 1024 C C . SER B 1 12 ? 27.995 16.642 12.138 1.00 14.88 12 SER B C 1
ATOM 1025 O O . SER B 1 12 ? 28.057 15.482 11.698 1.00 18.30 12 SER B O 1
ATOM 1028 N N . HIS B 1 13 ? 28.902 17.578 11.901 1.00 14.06 13 HIS B N 1
ATOM 1029 C CA . HIS B 1 13 ? 30.099 17.284 11.126 1.00 13.44 13 HIS B CA 1
ATOM 1030 C C . HIS B 1 13 ? 31.236 18.094 11.654 1.00 11.94 13 HIS B C 1
ATOM 1031 O O . HIS B 1 13 ? 30.997 19.287 12.040 1.00 12.02 13 HIS B O 1
ATOM 1038 N N . ASP B 1 14 ? 32.424 17.510 11.720 1.00 12.38 14 ASP B N 1
ATOM 1039 C CA . ASP B 1 14 ? 33.599 18.213 12.191 1.00 12.10 14 ASP B CA 1
ATOM 1040 C C . ASP B 1 14 ? 34.334 18.760 10.988 1.00 11.54 14 ASP B C 1
ATOM 1041 O O . ASP B 1 14 ? 34.524 18.057 10.022 1.00 18.06 14 ASP B O 1
ATOM 1046 N N . TRP B 1 15 ? 34.775 20.023 11.082 1.00 9.28 15 TRP B N 1
ATOM 1047 C CA . TRP B 1 15 ? 35.426 20.696 9.994 1.00 9.10 15 TRP B CA 1
ATOM 1048 C C . TRP B 1 15 ? 36.747 21.284 10.455 1.00 9.16 15 TRP B C 1
ATOM 1049 O O . TRP B 1 15 ? 36.928 21.628 11.630 1.00 9.93 15 TRP B O 1
ATOM 1060 N N . THR B 1 16 ? 37.665 21.462 9.517 1.00 9.45 16 THR B N 1
ATOM 1061 C CA A THR B 1 16 ? 38.896 22.172 9.751 0.90 9.63 16 THR B CA 1
ATOM 1062 C CA B THR B 1 16 ? 38.883 22.205 9.793 0.10 8.90 16 THR B CA 1
ATOM 1063 C C . THR B 1 16 ? 38.879 23.450 8.898 1.00 8.96 16 THR B C 1
ATOM 1064 O O . THR B 1 16 ? 38.237 23.500 7.840 1.00 9.74 16 THR B O 1
ATOM 1071 N N . VAL B 1 17 ? 39.588 24.484 9.374 1.00 8.31 17 VAL B N 1
ATOM 1072 C CA . VAL B 1 17 ? 39.602 25.768 8.694 1.00 8.76 17 VAL B CA 1
ATOM 1073 C C . VAL B 1 17 ? 41.074 26.241 8.717 1.00 8.82 17 VAL B C 1
ATOM 1074 O O . VAL B 1 17 ? 41.653 26.467 9.799 1.00 9.55 17 VAL B O 1
ATOM 1078 N N . GLU B 1 18 ? 41.674 26.381 7.542 1.00 9.94 18 GLU B N 1
ATOM 1079 C CA A GLU B 1 18 ? 43.080 26.722 7.525 0.70 10.89 18 GLU B CA 1
ATOM 1080 C CA B GLU B 1 18 ? 43.076 26.781 7.384 0.30 10.40 18 GLU B CA 1
ATOM 1081 C C . GLU B 1 18 ? 43.330 28.153 8.032 1.00 9.96 18 GLU B C 1
ATOM 1082 O O . GLU B 1 18 ? 42.501 29.047 7.877 1.00 9.82 18 GLU B O 1
ATOM 1093 N N . PRO B 1 19 ? 44.487 28.382 8.723 1.00 11.18 19 PRO B N 1
ATOM 1094 C CA . PRO B 1 19 ? 44.784 29.731 9.270 1.00 10.81 19 PRO B CA 1
ATOM 1095 C C . PRO B 1 19 ? 45.105 30.694 8.150 1.00 10.53 19 PRO B C 1
ATOM 1096 O O . PRO B 1 19 ? 45.248 30.372 6.965 1.00 11.51 19 PRO B O 1
ATOM 1100 N N . ASN B 1 20 ? 45.217 31.949 8.558 1.00 10.82 20 ASN B N 1
ATOM 1101 C CA . ASN B 1 20 ? 45.702 33.030 7.668 1.00 12.21 20 ASN B CA 1
ATOM 1102 C C . ASN B 1 20 ? 44.775 33.211 6.480 1.00 10.17 20 ASN B C 1
ATOM 1103 O O . ASN B 1 20 ? 45.181 33.512 5.370 1.00 12.69 20 ASN B O 1
ATOM 1108 N N . GLY B 1 21 ? 43.469 33.080 6.726 1.00 9.83 21 GLY B N 1
ATOM 1109 C CA . GLY B 1 21 ? 42.447 33.417 5.769 1.00 10.14 21 GLY B CA 1
ATOM 1110 C C . GLY B 1 21 ? 41.750 32.233 5.156 1.00 9.52 21 GLY B C 1
ATOM 1111 O O . GLY B 1 21 ? 41.062 32.390 4.133 1.00 10.55 21 GLY B O 1
ATOM 1112 N N . GLY B 1 22 ? 41.849 31.047 5.766 1.00 9.76 22 GLY B N 1
ATOM 1113 C CA . GLY B 1 22 ? 41.087 29.888 5.233 1.00 9.88 22 GLY B CA 1
ATOM 1114 C C . GLY B 1 22 ? 39.607 30.114 5.286 1.00 8.56 22 GLY B C 1
ATOM 1115 O O . GLY B 1 22 ? 39.079 30.756 6.229 1.00 8.99 22 GLY B O 1
ATOM 1116 N N . VAL B 1 23 ? 38.900 29.506 4.356 1.00 9.06 23 VAL B N 1
ATOM 1117 C CA . VAL B 1 23 ? 37.447 29.526 4.286 1.00 8.83 23 VAL B CA 1
ATOM 1118 C C . VAL B 1 23 ? 36.942 28.120 4.080 1.00 8.82 23 VAL B C 1
ATOM 1119 O O . VAL B 1 23 ? 37.424 27.492 3.105 1.00 11.10 23 VAL B O 1
ATOM 1123 N N . THR B 1 24 ? 36.108 27.649 4.937 1.00 8.00 24 THR B N 1
ATOM 1124 C CA . THR B 1 24 ? 35.549 26.286 4.757 1.00 8.73 24 THR B CA 1
ATOM 1125 C C . THR B 1 24 ? 34.049 26.413 4.587 1.00 7.58 24 THR B C 1
ATOM 1126 O O . THR B 1 24 ? 33.369 27.014 5.422 1.00 7.90 24 THR B O 1
ATOM 1130 N N . GLU B 1 25 ? 33.498 25.833 3.515 1.00 7.87 25 GLU B N 1
ATOM 1131 C CA A GLU B 1 25 ? 32.066 25.816 3.321 0.50 7.97 25 GLU B CA 1
ATOM 1132 C CA B GLU B 1 25 ? 32.080 25.829 3.293 0.50 7.35 25 GLU B CA 1
ATOM 1133 C C . GLU B 1 25 ? 31.419 24.681 4.063 1.00 7.37 25 GLU B C 1
ATOM 1134 O O . GLU B 1 25 ? 31.755 23.523 3.829 1.00 10.43 25 GLU B O 1
ATOM 1145 N N . VAL B 1 26 ? 30.513 24.971 4.979 1.00 7.51 26 VAL B N 1
ATOM 1146 C CA . VAL B 1 26 ? 29.940 23.952 5.836 1.00 8.25 26 VAL B CA 1
ATOM 1147 C C . VAL B 1 26 ? 28.480 23.633 5.496 1.00 8.08 26 VAL B C 1
ATOM 1148 O O . VAL B 1 26 ? 27.905 22.685 6.025 1.00 8.56 26 VAL B O 1
ATOM 1152 N N . ASP B 1 27 ? 27.849 24.445 4.615 1.00 8.26 27 ASP B N 1
ATOM 1153 C CA . ASP B 1 27 ? 26.518 24.130 4.115 1.00 7.77 27 ASP B CA 1
ATOM 1154 C C . ASP B 1 27 ? 26.344 24.923 2.829 1.00 7.50 27 ASP B C 1
ATOM 1155 O O . ASP B 1 27 ? 26.965 25.986 2.690 1.00 8.01 27 ASP B O 1
ATOM 1160 N N . SER B 1 28 ? 25.465 24.465 1.962 1.00 9.25 28 SER B N 1
ATOM 1161 C CA . SER B 1 28 ? 25.138 25.203 0.750 1.00 9.01 28 SER B CA 1
ATOM 1162 C C . SER B 1 28 ? 23.827 24.774 0.192 1.00 9.73 28 SER B C 1
ATOM 1163 O O . SER B 1 28 ? 23.405 23.615 0.408 1.00 10.91 28 SER B O 1
ATOM 1166 N N . LYS B 1 29 ? 23.175 25.663 -0.561 1.00 9.47 29 LYS B N 1
ATOM 1167 C CA . LYS B 1 29 ? 21.929 25.284 -1.214 1.00 9.46 29 LYS B CA 1
ATOM 1168 C C . LYS B 1 29 ? 21.729 26.122 -2.426 1.00 8.37 29 LYS B C 1
ATOM 1169 O O . LYS B 1 29 ? 21.814 27.358 -2.361 1.00 8.64 29 LYS B O 1
ATOM 1175 N N . HIS B 1 30 ? 21.477 25.463 -3.555 1.00 8.38 30 HIS B N 1
ATOM 1176 C CA . HIS B 1 30 ? 21.254 26.118 -4.828 1.00 8.54 30 HIS B CA 1
ATOM 1177 C C . HIS B 1 30 ? 19.879 25.741 -5.314 1.00 7.50 30 HIS B C 1
ATOM 1178 O O . HIS B 1 30 ? 19.579 24.559 -5.515 1.00 8.29 30 HIS B O 1
ATOM 1185 N N . THR B 1 31 ? 19.023 26.752 -5.447 1.00 8.45 31 THR B N 1
ATOM 1186 C CA . THR B 1 31 ? 17.616 26.590 -5.836 1.00 8.53 31 THR B CA 1
ATOM 1187 C C . THR B 1 31 ? 17.344 27.631 -6.938 1.00 8.11 31 THR B C 1
ATOM 1188 O O . THR B 1 31 ? 16.801 28.707 -6.675 1.00 8.47 31 THR B O 1
ATOM 1192 N N . PRO B 1 32 ? 17.837 27.345 -8.156 1.00 9.07 32 PRO B N 1
ATOM 1193 C CA . PRO B 1 32 ? 17.913 28.419 -9.164 1.00 10.36 32 PRO B CA 1
ATOM 1194 C C . PRO B 1 32 ? 16.619 28.709 -9.874 1.00 10.66 32 PRO B C 1
ATOM 1195 O O . PRO B 1 32 ? 16.558 29.733 -10.580 1.00 12.54 32 PRO B O 1
ATOM 1199 N N . ILE B 1 33 ? 15.609 27.847 -9.783 1.00 10.31 33 ILE B N 1
ATOM 1200 C CA . ILE B 1 33 ? 14.414 28.026 -10.530 1.00 11.60 33 ILE B CA 1
ATOM 1201 C C . ILE B 1 33 ? 13.467 28.762 -9.663 1.00 11.29 33 ILE B C 1
ATOM 1202 O O . ILE B 1 33 ? 12.991 29.904 -10.006 1.00 13.73 33 ILE B O 1
ATOM 1207 N N . ILE B 1 34 ? 13.164 28.233 -8.488 1.00 12.31 34 ILE B N 1
ATOM 1208 C CA . ILE B 1 34 ? 12.315 28.860 -7.522 1.00 10.68 34 ILE B CA 1
ATOM 1209 C C . ILE B 1 34 ? 13.107 28.952 -6.243 1.00 11.06 34 ILE B C 1
ATOM 1210 O O . ILE B 1 34 ? 13.637 27.957 -5.779 1.00 11.26 34 ILE B O 1
ATOM 1215 N N . PRO B 1 35 ? 13.212 30.152 -5.648 1.00 10.95 35 PRO B N 1
ATOM 1216 C CA . PRO B 1 35 ? 14.118 30.315 -4.443 1.00 11.13 35 PRO B CA 1
ATOM 1217 C C . PRO B 1 35 ? 13.537 29.610 -3.214 1.00 10.33 35 PRO B C 1
ATOM 1218 O O . PRO B 1 35 ? 12.370 29.237 -3.220 1.00 11.57 35 PRO B O 1
ATOM 1222 N N . GLU B 1 36 ? 14.381 29.464 -2.186 1.00 9.86 36 GLU B N 1
ATOM 1223 C CA A GLU B 1 36 ? 13.917 28.754 -0.996 0.50 9.68 36 GLU B CA 1
ATOM 1224 C CA B GLU B 1 36 ? 13.989 28.728 -1.015 0.50 9.07 36 GLU B CA 1
ATOM 1225 C C . GLU B 1 36 ? 14.650 29.328 0.215 1.00 9.59 36 GLU B C 1
ATOM 1226 O O . GLU B 1 36 ? 15.792 29.783 0.160 1.00 10.07 36 GLU B O 1
ATOM 1237 N N . VAL B 1 37 ? 13.969 29.284 1.345 1.00 9.95 37 VAL B N 1
ATOM 1238 C CA A VAL B 1 37 ? 14.614 29.660 2.615 0.90 11.61 37 VAL B CA 1
ATOM 1239 C CA B VAL B 1 37 ? 14.510 29.573 2.676 0.10 9.13 37 VAL B CA 1
ATOM 1240 C C . VAL B 1 37 ? 15.634 28.593 3.005 1.00 9.56 37 VAL B C 1
ATOM 1241 O O . VAL B 1 37 ? 15.621 27.450 2.542 1.00 12.30 37 VAL B O 1
ATOM 1248 N N . GLY B 1 38 ? 16.586 29.018 3.832 1.00 10.60 38 GLY B N 1
ATOM 1249 C CA . GLY B 1 38 ? 17.735 28.154 4.175 1.00 9.81 38 GLY B CA 1
ATOM 1250 C C . GLY B 1 38 ? 17.527 27.318 5.420 1.00 10.47 38 GLY B C 1
ATOM 1251 O O . GLY B 1 38 ? 16.437 26.796 5.701 1.00 12.53 38 GLY B O 1
ATOM 1252 N N . ARG B 1 39 ? 18.629 27.096 6.112 1.00 10.88 39 ARG B N 1
ATOM 1253 C CA . ARG B 1 39 ? 18.665 26.188 7.260 1.00 11.04 39 ARG B CA 1
ATOM 1254 C C . ARG B 1 39 ? 19.595 26.821 8.290 1.00 11.28 39 ARG B C 1
ATOM 1255 O O . ARG B 1 39 ? 20.681 27.391 7.951 1.00 11.53 39 ARG B O 1
ATOM 1263 N N . SER B 1 40 ? 19.186 26.799 9.565 1.00 10.95 40 SER B N 1
ATOM 1264 C CA . SER B 1 40 ? 20.016 27.292 10.699 1.00 12.20 40 SER B CA 1
ATOM 1265 C C . SER B 1 40 ? 20.973 26.227 11.124 1.00 11.11 40 SER B C 1
ATOM 1266 O O . SER B 1 40 ? 20.741 25.005 10.949 1.00 12.70 40 SER B O 1
ATOM 1269 N N . VAL B 1 41 ? 22.113 26.651 11.725 1.00 10.09 41 VAL B N 1
ATOM 1270 C CA . VAL B 1 41 ? 23.077 25.675 12.262 1.00 10.07 41 VAL B CA 1
ATOM 1271 C C . VAL B 1 41 ? 23.568 26.230 13.612 1.00 10.43 41 VAL B C 1
ATOM 1272 O O . VAL B 1 41 ? 23.483 27.441 13.854 1.00 10.94 41 VAL B O 1
ATOM 1276 N N . ASP B 1 42 ? 24.180 25.360 14.408 1.00 9.87 42 ASP B N 1
ATOM 1277 C CA . ASP B 1 42 ? 25.019 25.802 15.535 1.00 10.23 42 ASP B CA 1
ATOM 1278 C C . ASP B 1 42 ? 26.464 25.485 15.207 1.00 9.62 42 ASP B C 1
ATOM 1279 O O . ASP B 1 42 ? 26.774 24.439 14.637 1.00 10.47 42 ASP B O 1
ATOM 1284 N N . ILE B 1 43 ? 27.366 26.379 15.613 1.00 9.00 43 ILE B N 1
ATOM 1285 C CA . ILE B 1 43 ? 28.797 26.133 15.464 1.00 8.84 43 ILE B CA 1
ATOM 1286 C C . ILE B 1 43 ? 29.425 26.073 16.872 1.00 8.87 43 ILE B C 1
ATOM 1287 O O . ILE B 1 43 ? 29.231 27.002 17.666 1.00 10.62 43 ILE B O 1
ATOM 1292 N N . GLU B 1 44 ? 30.194 25.029 17.111 1.00 9.10 44 GLU B N 1
ATOM 1293 C CA . GLU B 1 44 ? 31.040 24.917 18.330 1.00 10.03 44 GLU B CA 1
ATOM 1294 C C . GLU B 1 44 ? 32.479 25.044 17.863 1.00 9.76 44 GLU B C 1
ATOM 1295 O O . GLU B 1 44 ? 32.965 24.256 17.058 1.00 10.02 44 GLU B O 1
ATOM 1301 N N . ASN B 1 45 ? 33.171 26.070 18.395 1.00 9.50 45 ASN B N 1
ATOM 1302 C CA . ASN B 1 45 ? 34.606 26.205 18.059 1.00 9.72 45 ASN B CA 1
ATOM 1303 C C . ASN B 1 45 ? 35.449 25.313 18.965 1.00 10.35 45 ASN B C 1
ATOM 1304 O O . ASN B 1 45 ? 35.411 25.503 20.171 1.00 11.65 45 ASN B O 1
ATOM 1309 N N . THR B 1 46 ? 36.114 24.324 18.420 1.00 10.14 46 THR B N 1
ATOM 1310 C CA . THR B 1 46 ? 36.890 23.363 19.191 1.00 10.72 46 THR B CA 1
ATOM 1311 C C . THR B 1 46 ? 38.402 23.559 19.032 1.00 10.08 46 THR B C 1
ATOM 1312 O O . THR B 1 46 ? 39.190 22.704 19.450 1.00 11.76 46 THR B O 1
ATOM 1316 N N . GLY B 1 47 ? 38.786 24.686 18.440 1.00 10.68 47 GLY B N 1
ATOM 1317 C CA . GLY B 1 47 ? 40.212 25.015 18.242 1.00 10.42 47 GLY B CA 1
ATOM 1318 C C . GLY B 1 47 ? 40.640 25.988 19.287 1.00 9.87 47 GLY B C 1
ATOM 1319 O O . GLY B 1 47 ? 39.962 26.288 20.274 1.00 13.02 47 GLY B O 1
ATOM 1320 N N . ARG B 1 48 ? 41.833 26.541 19.126 1.00 9.76 48 ARG B N 1
ATOM 1321 C CA . ARG B 1 48 ? 42.455 27.437 20.118 1.00 11.05 48 ARG B CA 1
ATOM 1322 C C . ARG B 1 48 ? 42.245 28.901 19.821 1.00 10.16 48 ARG B C 1
ATOM 1323 O O . ARG B 1 48 ? 42.438 29.723 20.732 1.00 12.24 48 ARG B O 1
ATOM 1331 N N . GLY B 1 49 ? 41.856 29.257 18.604 1.00 10.04 49 GLY B N 1
ATOM 1332 C CA . GLY B 1 49 ? 41.684 30.631 18.225 1.00 10.82 49 GLY B CA 1
ATOM 1333 C C . GLY B 1 49 ? 40.266 30.890 17.731 1.00 9.76 49 GLY B C 1
ATOM 1334 O O . GLY B 1 49 ? 39.449 30.006 17.582 1.00 10.77 49 GLY B O 1
ATOM 1335 N N . GLU B 1 50 ? 39.962 32.146 17.406 1.00 9.65 50 GLU B N 1
ATOM 1336 C CA . GLU B 1 50 ? 38.636 32.552 17.006 1.00 9.84 50 GLU B CA 1
ATOM 1337 C C . GLU B 1 50 ? 38.369 32.184 15.542 1.00 8.47 50 GLU B C 1
ATOM 1338 O O . GLU B 1 50 ? 39.288 32.110 14.714 1.00 8.63 50 GLU B O 1
ATOM 1344 N N . LEU B 1 51 ? 37.082 32.092 15.217 1.00 8.18 51 LEU B N 1
ATOM 1345 C CA . LEU B 1 51 ? 36.602 31.836 13.867 1.00 7.26 51 LEU B CA 1
ATOM 1346 C C . LEU B 1 51 ? 35.490 32.824 13.560 1.00 7.76 51 LEU B C 1
ATOM 1347 O O . LEU B 1 51 ? 34.826 33.246 14.499 1.00 10.66 51 LEU B O 1
ATOM 1352 N N . THR B 1 52 ? 35.235 33.143 12.312 1.00 7.06 52 THR B N 1
ATOM 1353 C CA . THR B 1 52 ? 34.028 33.867 11.944 1.00 7.23 52 THR B CA 1
ATOM 1354 C C . THR B 1 52 ? 33.135 32.974 11.120 1.00 7.05 52 THR B C 1
ATOM 1355 O O . THR B 1 52 ? 33.602 32.322 10.206 1.00 8.69 52 THR B O 1
ATOM 1359 N N . ILE B 1 53 ? 31.856 32.920 11.468 1.00 6.83 53 ILE B N 1
ATOM 1360 C CA . ILE B 1 53 ? 30.866 32.208 10.646 1.00 7.02 53 ILE B CA 1
ATOM 1361 C C . ILE B 1 53 ? 30.042 33.198 9.880 1.00 6.59 53 ILE B C 1
ATOM 1362 O O . ILE B 1 53 ? 29.662 34.250 10.445 1.00 7.39 53 ILE B O 1
ATOM 1367 N N . GLN B 1 54 ? 29.769 32.943 8.625 1.00 6.72 54 GLN B N 1
ATOM 1368 C CA . GLN B 1 54 ? 28.927 33.825 7.825 1.00 6.88 54 GLN B CA 1
ATOM 1369 C C . GLN B 1 54 ? 27.881 33.056 7.062 1.00 6.57 54 GLN B C 1
ATOM 1370 O O . GLN B 1 54 ? 28.091 31.943 6.576 1.00 7.84 54 GLN B O 1
ATOM 1376 N N . TYR B 1 55 ? 26.691 33.677 6.991 1.00 7.22 55 TYR B N 1
ATOM 1377 C CA . TYR B 1 55 ? 25.611 33.239 6.148 1.00 6.89 55 TYR B CA 1
ATOM 1378 C C . TYR B 1 55 ? 25.688 34.095 4.878 1.00 6.91 55 TYR B C 1
ATOM 1379 O O . TYR B 1 55 ? 25.632 35.335 4.997 1.00 7.71 55 TYR B O 1
ATOM 1388 N N . GLN B 1 56 ? 25.828 33.477 3.698 1.00 7.01 56 GLN B N 1
ATOM 1389 C CA . GLN B 1 56 ? 26.026 34.211 2.447 1.00 6.95 56 GLN B CA 1
ATOM 1390 C C . GLN B 1 56 ? 24.938 33.854 1.458 1.00 6.99 56 GLN B C 1
ATOM 1391 O O . GLN B 1 56 ? 24.343 32.758 1.546 1.00 7.58 56 GLN B O 1
ATOM 1397 N N . TRP B 1 57 ? 24.689 34.746 0.489 1.00 7.51 57 TRP B N 1
ATOM 1398 C CA . TRP B 1 57 ? 23.661 34.479 -0.533 1.00 7.68 57 TRP B CA 1
ATOM 1399 C C . TRP B 1 57 ? 24.138 34.997 -1.851 1.00 7.06 57 TRP B C 1
ATOM 1400 O O . TRP B 1 57 ? 25.072 35.842 -1.966 1.00 7.99 57 TRP B O 1
ATOM 1411 N N . GLY B 1 58 ? 23.470 34.513 -2.926 1.00 7.91 58 GLY B N 1
ATOM 1412 C CA . GLY B 1 58 ? 23.755 34.989 -4.268 1.00 8.86 58 GLY B CA 1
ATOM 1413 C C . GLY B 1 58 ? 22.467 35.190 -5.022 1.00 9.35 58 GLY B C 1
ATOM 1414 O O . GLY B 1 58 ? 21.457 34.513 -4.774 1.00 9.84 58 GLY B O 1
ATOM 1415 N N . ALA B 1 59 ? 22.528 36.112 -5.991 1.00 9.75 59 ALA B N 1
ATOM 1416 C CA . ALA B 1 59 ? 21.432 36.395 -6.909 1.00 11.09 59 ALA B CA 1
ATOM 1417 C C . ALA B 1 59 ? 21.365 35.353 -7.992 1.00 10.21 59 ALA B C 1
ATOM 1418 O O . ALA B 1 59 ? 22.277 34.529 -8.137 1.00 10.42 59 ALA B O 1
ATOM 1420 N N . PRO B 1 60 ? 20.324 35.352 -8.825 1.00 11.13 60 PRO B N 1
ATOM 1421 C CA . PRO B 1 60 ? 20.320 34.493 -10.012 1.00 12.17 60 PRO B CA 1
ATOM 1422 C C . PRO B 1 60 ? 21.607 34.641 -10.766 1.00 11.74 60 PRO B C 1
ATOM 1423 O O . PRO B 1 60 ? 22.152 35.726 -10.919 1.00 12.57 60 PRO B O 1
ATOM 1427 N N . PHE B 1 61 ? 22.126 33.510 -11.252 1.00 12.10 61 PHE B N 1
ATOM 1428 C CA . PHE B 1 61 ? 23.335 33.413 -12.045 1.00 12.70 61 PHE B CA 1
ATOM 1429 C C . PHE B 1 61 ? 24.557 33.845 -11.233 1.00 11.76 61 PHE B C 1
ATOM 1430 O O . PHE B 1 61 ? 25.614 34.050 -11.816 1.00 13.84 61 PHE B O 1
ATOM 1438 N N . MET B 1 62 ? 24.420 33.961 -9.901 1.00 10.80 62 MET B N 1
ATOM 1439 C CA . MET B 1 62 ? 25.555 34.416 -9.088 1.00 10.51 62 MET B CA 1
ATOM 1440 C C . MET B 1 62 ? 26.086 35.755 -9.541 1.00 11.16 62 MET B C 1
ATOM 1441 O O . MET B 1 62 ? 27.254 36.087 -9.358 1.00 12.18 62 MET B O 1
ATOM 1446 N N . ALA B 1 63 ? 25.182 36.611 -10.079 1.00 12.98 63 ALA B N 1
ATOM 1447 C CA . ALA B 1 63 ? 25.647 37.918 -10.570 1.00 13.90 63 ALA B CA 1
ATOM 1448 C C . ALA B 1 63 ? 26.208 38.731 -9.396 1.00 13.30 63 ALA B C 1
ATOM 1449 O O . ALA B 1 63 ? 25.580 38.869 -8.333 1.00 14.92 63 ALA B O 1
ATOM 1451 N N . GLY B 1 64 ? 27.414 39.245 -9.522 1.00 13.76 64 GLY B N 1
ATOM 1452 C CA . GLY B 1 64 ? 28.017 40.014 -8.450 1.00 13.55 64 GLY B CA 1
ATOM 1453 C C . GLY B 1 64 ? 28.645 39.106 -7.387 1.00 13.42 64 GLY B C 1
ATOM 1454 O O . GLY B 1 64 ? 29.186 39.665 -6.405 1.00 14.34 64 GLY B O 1
ATOM 1455 N N . GLY B 1 65 ? 28.602 37.789 -7.492 1.00 12.39 65 GLY B N 1
ATOM 1456 C CA . GLY B 1 65 ? 29.257 36.920 -6.511 1.00 12.04 65 GLY B CA 1
ATOM 1457 C C . GLY B 1 65 ? 28.466 36.805 -5.197 1.00 9.29 65 GLY B C 1
ATOM 1458 O O . GLY B 1 65 ? 27.304 37.234 -5.085 1.00 10.54 65 GLY B O 1
ATOM 1459 N N . TRP B 1 66 ? 29.131 36.239 -4.181 1.00 8.53 66 TRP B N 1
ATOM 1460 C CA . TRP B 1 66 ? 28.510 36.036 -2.911 1.00 7.76 66 TRP B CA 1
ATOM 1461 C C . TRP B 1 66 ? 28.371 37.327 -2.159 1.00 8.17 66 TRP B C 1
ATOM 1462 O O . TRP B 1 66 ? 29.262 38.194 -2.180 1.00 9.53 66 TRP B O 1
ATOM 1473 N N . LYS B 1 67 ? 27.266 37.477 -1.450 1.00 7.57 67 LYS B N 1
ATOM 1474 C CA . LYS B 1 67 ? 27.001 38.614 -0.560 1.00 8.36 67 LYS B CA 1
ATOM 1475 C C . LYS B 1 67 ? 26.873 38.111 0.868 1.00 7.68 67 LYS B C 1
ATOM 1476 O O . LYS B 1 67 ? 26.410 36.973 1.099 1.00 9.13 67 LYS B O 1
ATOM 1482 N N . VAL B 1 68 ? 27.226 38.900 1.860 1.00 7.93 68 VAL B N 1
ATOM 1483 C CA . VAL B 1 68 ? 27.123 38.524 3.258 1.00 8.48 68 VAL B CA 1
ATOM 1484 C C . VAL B 1 68 ? 25.765 38.931 3.840 1.00 8.25 68 VAL B C 1
ATOM 1485 O O . VAL B 1 68 ? 25.492 40.145 3.890 1.00 10.12 68 VAL B O 1
ATOM 1489 N N . ALA B 1 69 ? 24.980 37.990 4.303 1.00 8.01 69 ALA B N 1
ATOM 1490 C CA . ALA B 1 69 ? 23.762 38.301 5.058 1.00 9.16 69 ALA B CA 1
ATOM 1491 C C . 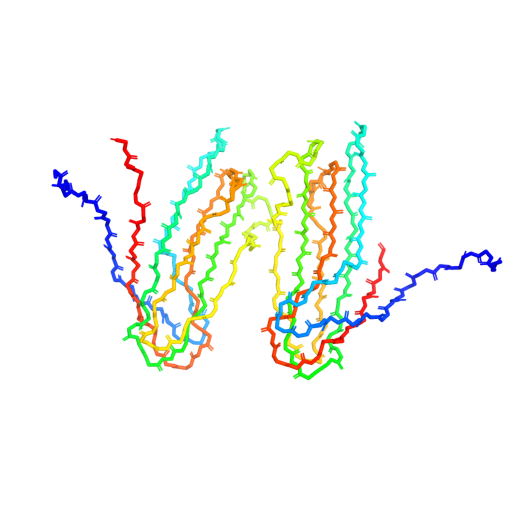ALA B 1 69 ? 24.069 38.492 6.526 1.00 8.47 69 ALA B C 1
ATOM 1492 O O . ALA B 1 69 ? 23.561 39.435 7.142 1.00 10.85 69 ALA B O 1
ATOM 1494 N N . LYS B 1 70 ? 24.843 37.600 7.126 1.00 7.72 70 LYS B N 1
ATOM 1495 C CA A LYS B 1 70 ? 25.129 37.678 8.544 0.80 8.17 70 LYS B CA 1
ATOM 1496 C CA B LYS B 1 70 ? 25.104 37.693 8.552 0.20 7.95 70 LYS B CA 1
ATOM 1497 C C . LYS B 1 70 ? 26.529 37.245 8.807 1.00 7.95 70 LYS B C 1
ATOM 1498 O O . LYS B 1 70 ? 27.066 36.392 8.076 1.00 8.52 70 LYS B O 1
ATOM 1509 N N . SER B 1 71 ? 27.168 37.723 9.860 1.00 8.31 71 SER B N 1
ATOM 1510 C CA . SER B 1 71 ? 28.518 37.400 10.219 1.00 8.37 71 SER B CA 1
ATOM 1511 C C . SER B 1 71 ? 28.695 37.454 11.708 1.00 8.34 71 SER B C 1
ATOM 1512 O O . SER B 1 71 ? 28.160 38.377 12.346 1.00 10.73 71 SER B O 1
ATOM 1515 N N . HIS B 1 72 ? 29.414 36.511 12.303 1.00 8.15 72 HIS B N 1
ATOM 1516 C CA . HIS B 1 72 ? 29.573 36.505 13.765 1.00 8.58 72 HIS B CA 1
ATOM 1517 C C . HIS B 1 72 ? 30.920 35.867 14.103 1.00 7.67 72 HIS B C 1
ATOM 1518 O O . HIS B 1 72 ? 31.269 34.812 13.591 1.00 8.22 72 HIS B O 1
ATOM 1525 N N . VAL B 1 73 ? 31.589 36.460 15.084 1.00 9.11 73 VAL B N 1
ATOM 1526 C CA . VAL B 1 73 ? 32.854 35.911 15.636 1.00 9.21 73 VAL B CA 1
ATOM 1527 C C . VAL B 1 73 ? 32.572 34.936 16.768 1.00 9.04 73 VAL B C 1
ATOM 1528 O O . VAL B 1 73 ? 31.832 35.277 17.714 1.00 10.82 73 VAL B O 1
ATOM 1532 N N . VAL B 1 74 ? 33.177 33.759 16.669 1.00 9.71 74 VAL B N 1
ATOM 1533 C CA . VAL B 1 74 ? 33.015 32.708 17.649 1.00 10.39 74 VAL B CA 1
ATOM 1534 C C . VAL B 1 74 ? 34.364 32.419 18.289 1.00 9.42 74 VAL B C 1
ATOM 1535 O O . VAL B 1 74 ? 35.290 31.992 17.609 1.00 9.30 74 VAL B O 1
ATOM 1539 N N . GLN B 1 75 ? 34.505 32.715 19.581 1.00 10.79 75 GLN B N 1
ATOM 1540 C CA . GLN B 1 75 ? 35.798 32.444 20.285 1.00 11.62 75 GLN B CA 1
ATOM 1541 C C . GLN B 1 75 ? 35.988 30.983 20.578 1.00 11.65 75 GLN B C 1
ATOM 1542 O O . GLN B 1 75 ? 35.052 30.207 20.514 1.00 11.38 75 GLN B O 1
ATOM 1548 N N . ARG B 1 76 ? 37.222 30.620 20.996 1.00 13.73 76 ARG B N 1
ATOM 1549 C CA . ARG B 1 76 ? 37.495 29.193 21.286 1.00 12.59 76 ARG B CA 1
ATOM 1550 C C . ARG B 1 76 ? 36.476 28.715 22.336 1.00 13.32 76 ARG B C 1
ATOM 1551 O O . ARG B 1 76 ? 36.193 29.459 23.243 1.00 14.89 76 ARG B O 1
ATOM 1559 N N . ASP B 1 77 ? 36.062 27.487 22.207 1.00 13.56 77 ASP B N 1
ATOM 1560 C CA . ASP B 1 77 ? 35.237 26.793 23.170 1.00 14.56 77 ASP B CA 1
ATOM 1561 C C . ASP B 1 77 ? 33.763 27.298 23.117 1.00 16.12 77 ASP B C 1
ATOM 1562 O O . ASP B 1 77 ? 32.919 26.628 23.764 1.00 19.89 77 ASP B O 1
ATOM 1567 N N . GLU B 1 78 ? 33.409 28.352 22.386 1.00 14.35 78 GLU B N 1
ATOM 1568 C CA . GLU B 1 78 ? 32.042 28.863 22.348 1.00 13.91 78 GLU B CA 1
ATOM 1569 C C . GLU B 1 78 ? 31.210 28.085 21.349 1.00 13.09 78 GLU B C 1
ATOM 1570 O O . GLU B 1 78 ? 31.701 27.600 20.317 1.00 11.96 78 GLU B O 1
ATOM 1576 N N . THR B 1 79 ? 29.909 28.051 21.651 1.00 12.00 79 THR B N 1
ATOM 1577 C CA . THR B 1 79 ? 28.914 27.558 20.720 1.00 11.49 79 THR B CA 1
ATOM 1578 C C . THR B 1 79 ? 28.001 28.719 20.356 1.00 10.39 79 THR B C 1
ATOM 1579 O O . THR B 1 79 ? 27.541 29.437 21.271 1.00 12.53 79 THR B O 1
ATOM 1583 N N . TYR B 1 80 ? 27.687 28.878 19.084 1.00 9.91 80 TYR B N 1
ATOM 1584 C CA . TYR B 1 80 ? 26.856 30.000 18.620 1.00 9.61 80 TYR B CA 1
ATOM 1585 C C . TYR B 1 80 ? 25.786 29.469 17.669 1.00 10.57 80 TYR B C 1
ATOM 1586 O O . TYR B 1 80 ? 26.068 28.647 16.815 1.00 10.79 80 TYR B O 1
ATOM 1595 N N . HIS B 1 81 ? 24.557 29.971 17.817 1.00 10.76 81 HIS B N 1
ATOM 1596 C CA . HIS B 1 81 ? 23.458 29.592 16.920 1.00 10.59 81 HIS B CA 1
ATOM 1597 C C . HIS B 1 81 ? 23.363 30.597 15.797 1.00 10.84 81 HIS B C 1
ATOM 1598 O O . HIS B 1 81 ? 23.111 31.815 16.038 1.00 11.10 81 HIS B O 1
ATOM 1605 N N . LEU B 1 82 ? 23.535 30.137 14.567 1.00 10.14 82 LEU B N 1
ATOM 1606 C CA . LEU B 1 82 ? 23.357 31.005 13.375 1.00 10.62 82 LEU B CA 1
ATOM 1607 C C . LEU B 1 82 ? 21.964 30.707 12.837 1.00 11.32 82 LEU B C 1
ATOM 1608 O O . LEU B 1 82 ? 21.694 29.694 12.198 1.00 11.23 82 LEU B O 1
ATOM 1613 N N . GLN B 1 83 ? 21.064 31.661 13.078 1.00 13.23 83 GLN B N 1
ATOM 1614 C CA . GLN B 1 83 ? 19.683 31.557 12.587 1.00 13.12 83 GLN B CA 1
ATOM 1615 C C . GLN B 1 83 ? 19.674 31.958 11.093 1.00 11.91 83 GLN B C 1
ATOM 1616 O O . GLN B 1 83 ? 20.201 33.014 10.710 1.00 12.66 83 GLN B O 1
ATOM 1622 N N . ARG B 1 84 ? 18.997 31.152 10.281 1.00 12.67 84 ARG B N 1
ATOM 1623 C CA . ARG B 1 84 ? 18.949 31.483 8.861 1.00 12.48 84 ARG B CA 1
ATOM 1624 C C . ARG B 1 84 ? 18.225 32.773 8.631 1.00 11.58 84 ARG B C 1
ATOM 1625 O O . ARG B 1 84 ? 17.333 33.123 9.473 1.00 13.82 84 ARG B O 1
ATOM 1633 N N . PRO B 1 85 ? 18.486 33.500 7.541 1.00 12.25 85 PRO B N 1
ATOM 1634 C CA . PRO B 1 85 ? 17.664 34.666 7.224 1.00 13.43 85 PRO B CA 1
ATOM 1635 C C . PRO B 1 85 ? 16.229 34.305 7.019 1.00 13.60 85 PRO B C 1
ATOM 1636 O O . PRO B 1 85 ? 15.881 33.187 6.645 1.00 13.52 85 PRO B O 1
ATOM 1640 N N A ASP B 1 86 ? 15.375 35.345 7.083 0.70 16.77 86 ASP B N 1
ATOM 1641 N N B ASP B 1 86 ? 15.294 35.199 7.376 0.30 12.73 86 ASP B N 1
ATOM 1642 C CA A ASP B 1 86 ? 13.993 35.268 6.683 0.70 19.42 86 ASP B CA 1
ATOM 1643 C CA B ASP B 1 86 ? 13.909 34.987 7.021 0.30 13.14 86 ASP B CA 1
ATOM 1644 C C A ASP B 1 86 ? 13.773 35.042 5.188 0.70 19.39 86 ASP B C 1
ATOM 1645 C C B ASP B 1 86 ? 13.704 35.541 5.614 0.30 13.59 86 ASP B C 1
ATOM 1646 O O A ASP B 1 86 ? 12.787 34.387 4.805 0.70 22.35 86 ASP B O 1
ATOM 1647 O O B ASP B 1 86 ? 13.052 36.555 5.392 0.30 15.08 86 ASP B O 1
ATOM 1656 N N A ASN B 1 87 ? 14.632 35.616 4.360 0.70 17.52 87 ASN B N 1
ATOM 1657 N N B ASN B 1 87 ? 14.215 34.825 4.627 0.30 12.46 87 ASN B N 1
ATOM 1658 C CA A ASN B 1 87 ? 14.356 35.557 2.918 0.70 18.18 87 ASN B CA 1
ATOM 1659 C CA B ASN B 1 87 ? 14.181 35.199 3.207 0.30 12.42 87 ASN B CA 1
ATOM 1660 C C A ASN B 1 87 ? 14.673 34.199 2.295 0.70 15.02 87 ASN B C 1
ATOM 1661 C C B ASN B 1 87 ? 14.422 33.912 2.442 0.30 10.31 87 ASN B C 1
ATOM 1662 O O A ASN B 1 87 ? 15.492 33.425 2.770 0.70 14.57 87 ASN B O 1
ATOM 1663 O O B ASN B 1 87 ? 14.978 32.945 2.954 0.30 12.43 87 ASN B O 1
ATOM 1672 N N . ALA B 1 88 ? 13.967 33.975 1.204 1.00 12.31 88 ALA B N 1
ATOM 1673 C CA . ALA B 1 88 ? 14.276 32.864 0.275 1.00 12.26 88 ALA B CA 1
ATOM 1674 C C . ALA B 1 88 ? 15.326 33.365 -0.689 1.00 11.98 88 ALA B C 1
ATOM 1675 O O . ALA B 1 88 ? 15.323 34.508 -1.111 1.00 13.84 88 ALA B O 1
ATOM 1677 N N . PHE B 1 89 ? 16.232 32.461 -1.060 1.00 9.92 89 PHE B N 1
ATOM 1678 C CA . PHE B 1 89 ? 17.359 32.806 -1.950 1.00 9.19 89 PHE B CA 1
ATOM 1679 C C . PHE B 1 89 ? 17.434 31.827 -3.106 1.00 9.25 89 PHE B C 1
ATOM 1680 O O . PHE B 1 89 ? 16.961 30.639 -3.021 1.00 9.78 89 PHE B O 1
ATOM 1688 N N . TYR B 1 90 ? 18.080 32.229 -4.184 1.00 8.89 90 TYR B N 1
ATOM 1689 C CA . TYR B 1 90 ? 18.460 31.369 -5.291 1.00 9.55 90 TYR B CA 1
ATOM 1690 C C . TYR B 1 90 ? 19.708 30.614 -4.994 1.00 7.98 90 TYR B C 1
ATOM 1691 O O . TYR B 1 90 ? 19.883 29.451 -5.451 1.00 9.66 90 TYR B O 1
ATOM 1700 N N . HIS B 1 91 ? 20.641 31.207 -4.239 1.00 7.87 91 HIS B N 1
ATOM 1701 C CA . HIS B 1 91 ? 21.917 30.574 -3.864 1.00 7.77 91 HIS B CA 1
ATOM 1702 C C . HIS B 1 91 ? 22.234 30.989 -2.454 1.00 7.15 91 HIS B C 1
ATOM 1703 O O . HIS B 1 91 ? 22.033 32.180 -2.111 1.00 7.72 91 HIS B O 1
ATOM 1710 N N . GLN B 1 92 ? 22.741 30.080 -1.634 1.00 7.42 92 GLN B N 1
ATOM 1711 C CA . GLN B 1 92 ? 23.092 30.447 -0.248 1.00 7.34 92 GLN B CA 1
ATOM 1712 C C . GLN B 1 92 ? 24.095 29.484 0.247 1.00 6.76 92 GLN B C 1
ATOM 1713 O O . GLN B 1 92 ? 24.170 28.312 -0.238 1.00 7.61 92 GLN B O 1
ATOM 1719 N N . ARG B 1 93 ? 24.880 29.877 1.239 1.00 6.75 93 ARG B N 1
ATOM 1720 C CA . ARG B 1 93 ? 25.871 28.980 1.826 1.00 6.54 93 ARG B CA 1
ATOM 1721 C C . ARG B 1 93 ? 26.214 29.496 3.208 1.00 6.85 93 ARG B C 1
ATOM 1722 O O . ARG B 1 93 ? 25.955 30.676 3.541 1.00 7.06 93 ARG B O 1
ATOM 1730 N N . ILE B 1 94 ? 26.848 28.630 3.978 1.00 6.55 94 ILE B N 1
ATOM 1731 C CA . ILE B 1 94 ? 27.425 28.980 5.283 1.00 6.95 94 ILE B CA 1
ATOM 1732 C C . ILE B 1 94 ? 28.900 28.694 5.211 1.00 7.03 94 ILE B C 1
ATOM 1733 O O . ILE B 1 94 ? 29.281 27.552 4.811 1.00 7.57 94 ILE B O 1
ATOM 1738 N N . VAL B 1 95 ? 29.741 29.663 5.557 1.00 6.49 95 VAL B N 1
ATOM 1739 C CA . VAL B 1 95 ? 31.175 29.498 5.580 1.00 6.82 95 VAL B CA 1
ATOM 1740 C C . VAL B 1 95 ? 31.715 29.770 6.959 1.00 6.13 95 VAL B C 1
ATOM 1741 O O . VAL B 1 95 ? 31.134 30.575 7.722 1.00 6.96 95 VAL B O 1
ATOM 1745 N N . VAL B 1 96 ? 32.845 29.165 7.278 1.00 6.68 96 VAL B N 1
ATOM 1746 C CA . VAL B 1 96 ? 33.623 29.442 8.475 1.00 6.81 96 VAL B CA 1
ATOM 1747 C C . VAL B 1 96 ? 34.960 29.935 8.004 1.00 7.13 96 VAL B C 1
ATOM 1748 O O . VAL B 1 96 ? 35.598 29.339 7.137 1.00 7.36 96 VAL B O 1
ATOM 1752 N N . ILE B 1 97 ? 35.386 31.084 8.543 1.00 7.41 97 ILE B N 1
ATOM 1753 C CA . ILE B 1 97 ? 36.577 31.765 8.121 1.00 7.42 97 ILE B CA 1
ATOM 1754 C C . ILE B 1 97 ? 37.558 31.863 9.262 1.00 6.64 97 ILE B C 1
ATOM 1755 O O . ILE B 1 97 ? 37.174 32.168 10.404 1.00 8.12 97 ILE B O 1
ATOM 1760 N N . ASN B 1 98 ? 38.830 31.560 8.989 1.00 7.76 98 ASN B N 1
ATOM 1761 C CA . ASN B 1 98 ? 39.872 31.607 9.992 1.00 7.84 98 ASN B CA 1
ATOM 1762 C C . ASN B 1 98 ? 40.930 32.591 9.584 1.00 8.39 98 ASN B C 1
ATOM 1763 O O . ASN B 1 98 ? 41.734 32.310 8.717 1.00 9.27 98 ASN B O 1
ATOM 1768 N N . ASN B 1 99 ? 40.888 33.763 10.209 1.00 8.51 99 ASN B N 1
ATOM 1769 C CA . ASN B 1 99 ? 41.878 34.815 9.912 1.00 9.76 99 ASN B CA 1
ATOM 1770 C C . ASN B 1 99 ? 43.028 34.800 10.910 1.00 10.22 99 ASN B C 1
ATOM 1771 O O . ASN B 1 99 ? 43.911 35.672 10.788 1.00 13.13 99 ASN B O 1
ATOM 1776 N N . GLY B 1 100 ? 43.082 33.830 11.778 1.00 10.15 100 GLY B N 1
ATOM 1777 C CA . GLY B 1 100 ? 44.069 33.767 12.807 1.00 11.98 100 GLY B CA 1
ATOM 1778 C C . GLY B 1 100 ? 45.266 32.939 12.438 1.00 11.01 100 GLY B C 1
ATOM 1779 O O . GLY B 1 100 ? 45.318 32.294 11.382 1.00 13.1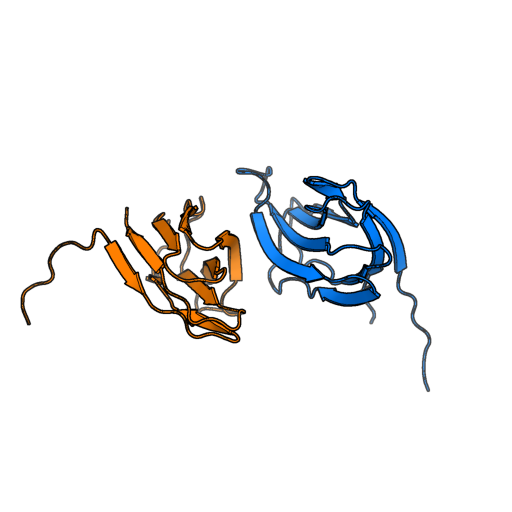9 100 GLY B O 1
ATOM 1780 N N . ALA B 1 101 ? 46.243 32.888 13.317 1.00 12.99 101 ALA B N 1
ATOM 1781 C CA . ALA B 1 101 ? 47.423 32.103 13.120 1.00 15.75 101 ALA B CA 1
ATOM 1782 C C . ALA B 1 101 ? 47.234 30.645 13.483 1.00 14.47 101 ALA B C 1
ATOM 1783 O O . ALA B 1 101 ? 48.015 29.802 12.981 1.00 16.56 101 ALA B O 1
ATOM 1785 N N . SER B 1 102 ? 46.338 30.304 14.379 1.00 13.56 102 SER B N 1
ATOM 1786 C CA . SER B 1 102 ? 46.112 28.937 14.792 1.00 14.18 102 SER B CA 1
ATOM 1787 C C . SER B 1 102 ? 45.241 28.213 13.794 1.00 12.53 102 SER B C 1
ATOM 1788 O O . SER B 1 102 ? 44.260 28.763 13.303 1.00 11.83 102 SER B O 1
ATOM 1791 N N . ARG B 1 103 ? 45.513 26.927 13.558 1.00 13.13 103 ARG B N 1
ATOM 1792 C CA . ARG B 1 103 ? 44.602 26.110 12.794 1.00 11.59 103 ARG B CA 1
ATOM 1793 C C . ARG B 1 103 ? 43.210 26.132 13.391 1.00 10.01 103 ARG B C 1
ATOM 1794 O O . ARG B 1 103 ? 43.067 26.203 14.607 1.00 11.20 103 ARG B O 1
ATOM 1802 N N . GLY B 1 104 ? 42.217 26.072 12.515 1.00 9.38 104 GLY B N 1
ATOM 1803 C CA . GLY B 1 104 ? 40.816 26.187 12.980 1.00 10.35 104 GLY B CA 1
ATOM 1804 C C . GLY B 1 104 ? 40.121 24.838 12.979 1.00 8.04 104 GLY B C 1
ATOM 1805 O O . GLY B 1 104 ? 40.300 24.028 12.088 1.00 9.42 104 GLY B O 1
ATOM 1806 N N . PHE B 1 105 ? 39.276 24.686 14.006 1.00 9.31 105 PHE B N 1
ATOM 1807 C CA . PHE B 1 105 ? 38.494 23.428 14.121 1.00 9.31 105 PHE B CA 1
ATOM 1808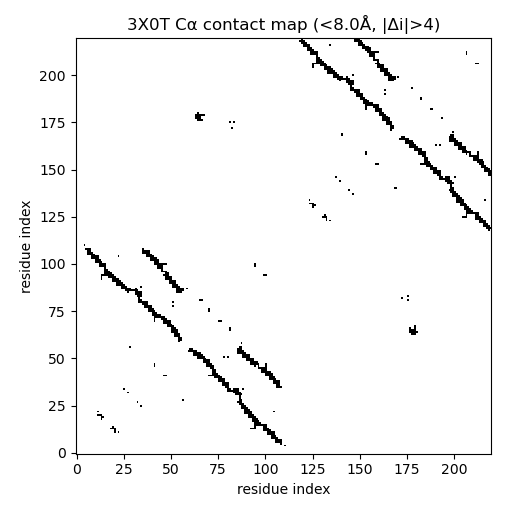 C C . PHE B 1 105 ? 37.121 23.816 14.668 1.00 8.62 105 PHE B C 1
ATOM 1809 O O . PHE B 1 105 ? 36.986 24.606 15.603 1.00 9.11 105 PHE B O 1
ATOM 1817 N N . CYS B 1 106 ? 36.091 23.189 14.082 1.00 8.36 106 CYS B N 1
ATOM 1818 C CA . CYS B 1 106 ? 34.748 23.421 14.632 1.00 8.80 106 CYS B CA 1
ATOM 1819 C C . CYS B 1 106 ? 33.893 22.175 14.329 1.00 8.54 106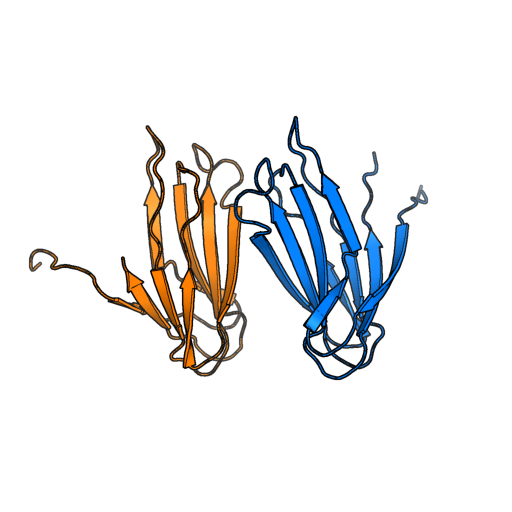 CYS B C 1
ATOM 1820 O O . CYS B 1 106 ? 34.197 21.397 13.468 1.00 10.01 106 CYS B O 1
ATOM 1823 N N . THR B 1 107 ? 32.800 22.085 15.121 1.00 10.01 107 THR B N 1
ATOM 1824 C CA . THR B 1 107 ? 31.752 21.155 14.804 1.00 10.33 107 THR B CA 1
ATOM 1825 C C . THR B 1 107 ? 30.497 21.984 14.455 1.00 9.59 107 THR B C 1
ATOM 1826 O O . THR B 1 107 ? 30.162 22.955 15.168 1.00 10.39 107 THR B O 1
ATOM 1830 N N . ILE B 1 108 ? 29.849 21.575 13.364 1.00 9.38 108 ILE B N 1
ATOM 1831 C CA . ILE B 1 108 ? 28.595 22.213 12.962 1.00 9.51 108 ILE B CA 1
ATOM 1832 C C . ILE B 1 108 ? 27.465 21.199 13.235 1.00 10.52 108 ILE B C 1
ATOM 1833 O O . ILE B 1 108 ? 27.560 20.022 12.907 1.00 11.19 108 ILE B O 1
ATOM 1838 N N . TYR B 1 109 ? 26.424 21.719 13.889 1.00 11.33 109 TYR B N 1
ATOM 1839 C CA . TYR B 1 109 ? 25.213 20.923 14.198 1.00 12.79 109 TYR B CA 1
ATOM 1840 C C . TYR B 1 109 ? 24.102 21.407 13.293 1.00 12.54 109 TYR B C 1
ATOM 1841 O O . TYR B 1 109 ? 23.795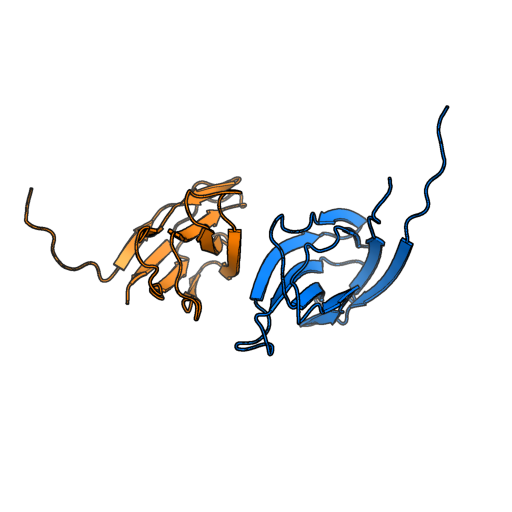 22.623 13.221 1.00 12.92 109 TYR B O 1
ATOM 1850 N N . TYR B 1 110 ? 23.509 20.468 12.556 1.00 14.64 110 TYR B N 1
ATOM 1851 C CA . TYR B 1 110 ? 22.578 20.802 11.513 1.00 17.94 110 TYR B CA 1
ATOM 1852 C C . TYR B 1 110 ? 21.200 20.411 11.961 1.00 22.93 110 TYR B C 1
ATOM 1853 O O . TYR B 1 110 ? 21.035 19.418 12.693 1.00 26.60 110 TYR B O 1
ATOM 1862 N N . HIS B 1 111 ? 20.264 21.285 11.580 1.00 29.93 111 HIS B N 1
ATOM 1863 C CA . HIS B 1 111 ? 18.846 21.403 12.017 1.00 33.46 111 HIS B CA 1
ATOM 1864 C C . HIS B 1 111 ? 17.937 21.195 10.821 1.00 34.65 111 HIS B C 1
ATOM 1865 O O . HIS B 1 111 ? 17.456 22.166 10.154 1.00 36.75 111 HIS B O 1
#

Secondary structure (DSSP, 8-state):
-------EEEEEEE-TTTEEEEEEEEE-SSS-B----EEEEE-SSS-EEEEEEEE-GGGTT--EEEEEEEE-TT-EEEEPPPSS-BSEEEEEEEE-SSS-EEEEEEE-----/-PPP---SEEEEEE-TTTEEEEEEEEE--SS-B----EEEEE-SSS-EEEEEEEE-GGGTT--EEEEEEEE-TT-EEEEPPPSS-BSEEEEEEEE-SSS-EEEEEEE-

B-factor: mean 18.51, std 13.46, range [5.52, 142.11]

Radius of gyration: 19.13 Å; Cα contacts (8 Å, |Δi|>4): 616; chains: 2; bounding box: 36×66×43 Å

Solvent-accessible surface area: 13071 Å² total; per-residue (Å²): 198,164,156,165,98,108,73,136,66,91,103,62,76,1,99,30,116,38,15,82,25,90,7,23,55,62,105,19,88,146,126,44,81,52,7,87,9,0,24,0,53,1,73,6,174,27,89,3,21,0,25,4,12,36,0,18,58,195,55,53,69,30,80,25,28,3,70,44,68,70,0,79,110,97,80,87,65,82,3,86,92,11,129,26,45,10,70,20,4,37,3,0,0,28,2,106,30,90,46,152,3,83,2,15,0,82,16,76,35,143,78,205,207,166,184,135,142,144,71,160,46,86,103,68,78,1,107,36,119,36,14,82,24,87,6,44,57,44,100,26,88,148,132,44,73,54,1,112,12,0,29,0,52,1,75,5,178,27,79,2,23,0,20,4,14,62,1,24,61,196,55,62,68,29,81,26,32,3,46,12,69,56,0,81,110,102,77,87,61,86,0,94,88,16,116,88,48,16,68,20,4,39,3,0,0,30,2,111,28,92,48,167,4,65,2,16,0,53,50,117